Protein AF-A0A2L2NK34-F1 (afdb_monomer_lite)

Sequence (251 aa):
MKKLSRILIVILSFLLWLGGLSPALADNKTVLGITTLYSTPSEQGQGVTVYKDILQYAIATPFAPDSPIPATKEEFDKTLVPQLVKALGDGSITKAWFDFQAAKAESTGNKLFSVDAPSGEKLYSVVAGKPLQQCPLKIQDTQIDLFLDSDNAAKRAKELDAQGYFIYVSPVEELRKKVLDALYDQYSSGSNNPSCFLVNGTTKKITVDFQNIYTLLPSQLQQPAREKPLVFLPKNENEFLYVVNARESVS

pLDDT: mean 85.27, std 17.87, range [32.0, 98.56]

Secondary structure (DSSP, 8-state):
--SHHHHHHHHHHHHTTS----S---S----EEEEEEESSHHHHHHHHIIIIIIT--EEEESB--SSPPPSSHHHHHHHTHHHHHHHH---EESEEEEE-TTSEESSS--SEEEEEPPTT--EEEEEEEEEESSSS-EEEEEEEEEES-HHHHHHHHHHHHHTT-EEEE-S-HHHHHHHHHHHHHHHHHTTT-GGGT-B--EES-EEEE-TTTGGGS-HHHHHHHHHS-EEEE-SSTT--EEEEEEE----

Structure (mmCIF, N/CA/C/O backbone):
data_AF-A0A2L2NK34-F1
#
_entry.id   AF-A0A2L2NK34-F1
#
loop_
_atom_site.group_PDB
_atom_site.id
_atom_site.type_symbol
_atom_site.label_atom_id
_atom_site.label_alt_id
_atom_site.label_comp_id
_atom_site.label_asym_id
_atom_site.label_entity_id
_atom_site.label_seq_id
_atom_site.pdbx_PDB_ins_code
_atom_site.Cartn_x
_atom_site.Cartn_y
_atom_site.Cartn_z
_atom_site.occupancy
_atom_site.B_iso_or_equiv
_atom_site.auth_seq_id
_atom_site.auth_comp_id
_atom_site.auth_asym_id
_atom_site.auth_atom_id
_atom_site.pdbx_PDB_model_num
ATOM 1 N N . MET A 1 1 ? 17.095 32.524 2.049 1.00 41.59 1 MET A N 1
ATOM 2 C CA . MET A 1 1 ? 17.083 31.989 3.433 1.00 41.59 1 MET A CA 1
ATOM 3 C C . MET A 1 1 ? 15.710 31.989 4.139 1.00 41.59 1 MET A C 1
ATOM 5 O O . MET A 1 1 ? 15.667 31.671 5.313 1.00 41.59 1 MET A O 1
ATOM 9 N N . LYS A 1 2 ? 14.568 32.239 3.466 1.00 33.88 2 LYS A N 1
ATOM 10 C CA . LYS A 1 2 ? 13.219 32.170 4.091 1.00 33.88 2 LYS A CA 1
ATOM 11 C C . LYS A 1 2 ? 12.414 30.886 3.786 1.00 33.88 2 LYS A C 1
ATOM 13 O O . LYS A 1 2 ? 11.328 30.715 4.326 1.00 33.88 2 LYS A O 1
ATOM 18 N N . LYS A 1 3 ? 12.928 29.981 2.937 1.00 37.84 3 LYS A N 1
ATOM 19 C CA . LYS A 1 3 ? 12.247 28.722 2.555 1.00 37.84 3 LYS A CA 1
ATOM 20 C C . LYS A 1 3 ? 12.633 27.509 3.422 1.00 37.84 3 LYS A C 1
ATOM 22 O O . LYS A 1 3 ? 11.815 26.616 3.575 1.00 37.84 3 LYS A O 1
ATOM 27 N N . LEU A 1 4 ? 13.810 27.519 4.059 1.00 33.84 4 LEU A N 1
ATOM 28 C CA . LEU A 1 4 ? 14.242 26.455 4.983 1.00 33.84 4 LEU A CA 1
ATOM 29 C C . LEU A 1 4 ? 13.530 26.509 6.346 1.00 33.84 4 LEU A C 1
ATOM 31 O O . LEU A 1 4 ? 13.248 25.470 6.931 1.00 33.84 4 LEU A O 1
ATOM 35 N N . SER A 1 5 ? 13.149 27.698 6.826 1.00 32.25 5 SER A N 1
ATOM 36 C CA . SER A 1 5 ? 12.497 27.838 8.137 1.00 32.25 5 SER A CA 1
ATOM 37 C C . SER A 1 5 ? 11.073 27.275 8.192 1.00 32.25 5 SER A C 1
ATOM 39 O O . SER A 1 5 ? 10.617 26.918 9.268 1.00 32.25 5 SER A O 1
ATOM 41 N N . ARG A 1 6 ? 10.363 27.153 7.058 1.00 37.47 6 ARG A N 1
ATOM 42 C CA . ARG A 1 6 ? 9.028 26.520 7.033 1.00 37.47 6 ARG A CA 1
ATOM 43 C C . ARG A 1 6 ? 9.101 24.991 7.053 1.00 37.47 6 ARG A C 1
ATOM 45 O O . ARG A 1 6 ? 8.233 24.364 7.642 1.00 37.47 6 ARG A O 1
ATOM 52 N N . ILE A 1 7 ? 10.156 24.416 6.472 1.00 46.41 7 ILE A N 1
ATOM 53 C CA . ILE A 1 7 ? 10.398 22.965 6.436 1.00 46.41 7 ILE A CA 1
ATOM 54 C C . ILE A 1 7 ? 10.722 22.453 7.845 1.00 46.41 7 ILE A C 1
ATOM 56 O O . ILE A 1 7 ? 10.182 21.437 8.270 1.00 46.41 7 ILE A O 1
ATOM 60 N N . LEU A 1 8 ? 11.508 23.212 8.617 1.00 35.19 8 LEU A N 1
ATOM 61 C CA . LEU A 1 8 ? 11.828 22.840 9.996 1.00 35.19 8 LEU A CA 1
ATOM 62 C C . LEU A 1 8 ? 10.596 22.881 10.916 1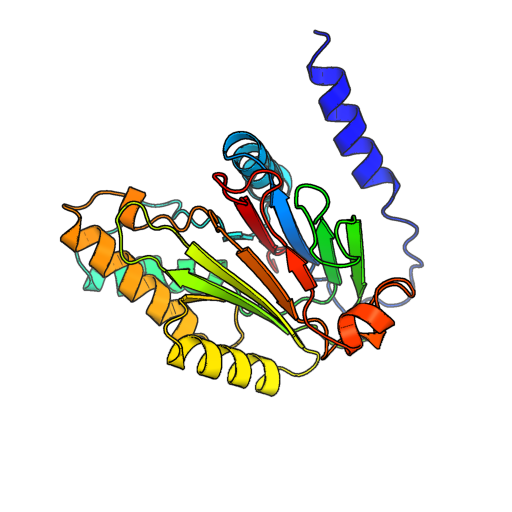.00 35.19 8 LEU A C 1
ATOM 64 O O . LEU A 1 8 ? 10.465 22.028 11.779 1.00 35.19 8 LEU A O 1
ATOM 68 N N . ILE A 1 9 ? 9.668 23.825 10.721 1.00 36.81 9 ILE A N 1
ATOM 69 C CA . ILE A 1 9 ? 8.489 23.979 11.593 1.00 36.81 9 ILE A CA 1
ATOM 70 C C . ILE A 1 9 ? 7.476 22.841 11.396 1.00 36.81 9 ILE A C 1
ATOM 72 O O . ILE A 1 9 ? 6.882 22.402 12.378 1.00 36.81 9 ILE A O 1
ATOM 76 N N . VAL A 1 10 ? 7.315 22.310 10.177 1.00 42.78 10 VAL A N 1
ATOM 77 C CA . VAL A 1 10 ? 6.448 21.140 9.919 1.00 42.78 10 VAL A CA 1
ATOM 78 C C . VAL A 1 10 ? 7.075 19.853 10.473 1.00 42.78 10 VAL A C 1
ATOM 80 O O . VAL A 1 10 ? 6.380 19.047 11.08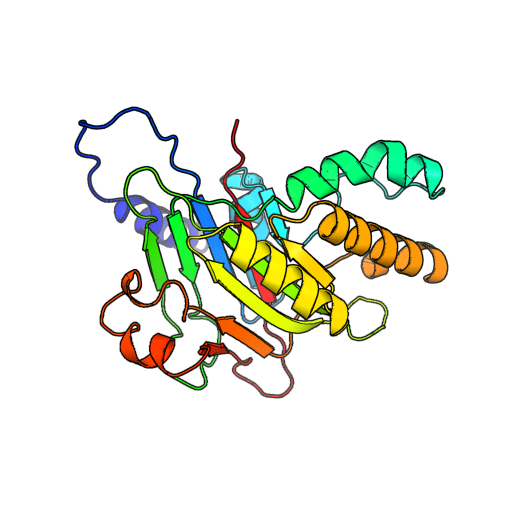0 1.00 42.78 10 VAL A O 1
ATOM 83 N N . ILE A 1 11 ? 8.400 19.698 10.362 1.00 45.50 11 ILE A N 1
ATOM 84 C CA . ILE A 1 11 ? 9.133 18.549 10.922 1.00 45.50 11 ILE A CA 1
ATOM 85 C C . ILE A 1 11 ? 9.119 18.576 12.463 1.00 45.50 11 ILE A C 1
ATOM 87 O O . ILE A 1 11 ? 8.896 17.550 13.101 1.00 45.50 11 ILE A O 1
ATOM 91 N N . LEU A 1 12 ? 9.294 19.752 13.079 1.00 33.19 12 LEU A N 1
ATOM 92 C CA . LEU A 1 12 ? 9.326 19.888 14.540 1.00 33.19 12 LEU A CA 1
ATOM 93 C C . LEU A 1 12 ? 7.936 19.742 15.182 1.00 33.19 12 LEU A C 1
ATOM 95 O O . LEU A 1 12 ? 7.831 19.215 16.285 1.00 33.19 12 LEU A O 1
ATOM 99 N N . SER A 1 13 ? 6.866 20.163 14.498 1.00 37.50 13 SER A N 1
ATOM 100 C CA . SER A 1 13 ? 5.490 19.977 14.989 1.00 37.50 13 SER A CA 1
ATOM 101 C C . SER A 1 13 ? 5.002 18.527 14.874 1.00 37.50 13 SER A C 1
ATOM 103 O O . SER A 1 13 ? 4.212 18.103 15.712 1.00 37.50 13 SER A O 1
ATOM 105 N N . PHE A 1 14 ? 5.535 17.740 13.930 1.00 43.41 14 PHE A N 1
ATOM 106 C CA . PHE A 1 14 ? 5.304 16.289 13.861 1.00 43.41 14 PHE A CA 1
ATOM 107 C C . PHE A 1 14 ? 6.020 15.529 14.994 1.00 43.41 14 PHE A C 1
ATOM 109 O O . PHE A 1 14 ? 5.461 14.596 15.563 1.00 43.41 14 PHE A O 1
ATOM 116 N N . LEU A 1 15 ? 7.234 15.955 15.367 1.00 41.81 15 LEU A N 1
ATOM 117 C CA . LEU A 1 15 ? 8.032 15.321 16.429 1.00 41.81 15 LEU A CA 1
ATOM 118 C C . LEU A 1 15 ? 7.549 15.664 17.851 1.00 41.81 15 LEU A C 1
ATOM 120 O O . LEU A 1 15 ? 7.658 14.835 18.749 1.00 41.81 15 LEU A O 1
ATOM 124 N N . LEU A 1 16 ? 6.981 16.855 18.070 1.00 39.78 16 LEU A N 1
ATOM 125 C CA . LEU A 1 16 ? 6.494 17.297 19.389 1.00 39.78 16 LEU A CA 1
ATOM 126 C C . LEU A 1 16 ? 5.115 16.723 19.780 1.00 39.78 16 LEU A C 1
ATOM 128 O O . LEU A 1 16 ? 4.704 16.868 20.929 1.00 39.78 16 LEU A O 1
ATOM 132 N N . TRP A 1 17 ? 4.413 16.051 18.862 1.00 41.12 17 TRP A N 1
ATOM 133 C CA . TRP A 1 17 ? 3.130 15.373 19.118 1.00 41.12 17 TRP A CA 1
ATOM 134 C C . TRP A 1 17 ? 3.269 13.876 19.462 1.00 41.12 17 TRP A C 1
ATOM 136 O O . TRP A 1 17 ? 2.269 13.214 19.737 1.00 41.12 17 TRP A O 1
ATOM 146 N N . LEU A 1 18 ? 4.497 13.341 19.505 1.00 43.34 18 LEU A N 1
ATOM 147 C CA . LEU A 1 18 ? 4.825 11.961 19.907 1.00 43.34 18 LEU A CA 1
ATOM 148 C C . LEU A 1 18 ? 4.741 11.769 21.434 1.00 43.34 18 LEU A C 1
ATOM 150 O O . LEU A 1 18 ? 5.693 11.334 22.079 1.00 43.34 18 LEU A O 1
ATOM 154 N N . GLY A 1 19 ? 3.607 12.157 22.018 1.00 35.38 19 GLY A N 1
ATOM 155 C CA . GLY A 1 19 ? 3.376 12.218 23.456 1.00 35.38 19 GLY A CA 1
ATOM 156 C C . GLY A 1 19 ? 3.857 10.987 24.232 1.00 35.38 19 GLY A C 1
ATOM 157 O O . GLY A 1 19 ? 3.480 9.860 23.933 1.00 35.38 19 GLY A O 1
ATOM 158 N N . GLY A 1 20 ? 4.660 11.270 25.262 1.00 35.38 20 GLY A N 1
ATOM 159 C CA . GLY A 1 20 ? 4.680 10.595 26.561 1.00 35.38 20 GLY A CA 1
ATOM 160 C C . GLY A 1 20 ? 4.728 9.070 26.559 1.00 35.38 20 GLY A C 1
ATOM 161 O O . GLY A 1 20 ? 3.714 8.419 26.784 1.00 35.38 20 GLY A O 1
ATOM 162 N N . LEU A 1 21 ? 5.928 8.504 26.437 1.00 33.59 21 LEU A N 1
ATOM 163 C CA . LEU A 1 21 ? 6.180 7.115 26.815 1.00 33.59 21 LEU A CA 1
ATOM 164 C C . LEU A 1 21 ? 6.193 6.997 28.348 1.00 33.59 21 LEU A C 1
ATOM 166 O O . LEU A 1 21 ? 7.131 7.448 29.006 1.00 33.59 21 LEU A O 1
ATOM 170 N N . SER A 1 22 ? 5.163 6.374 28.924 1.00 32.00 22 SER A N 1
ATOM 171 C CA . SER A 1 22 ? 5.266 5.772 30.256 1.00 32.00 22 SER A CA 1
ATOM 172 C C . SER A 1 22 ? 6.172 4.534 30.169 1.00 32.00 22 SER A C 1
ATOM 174 O O . SER A 1 22 ? 5.903 3.649 29.355 1.00 32.00 22 SER A O 1
ATOM 176 N N . PRO A 1 23 ? 7.237 4.430 30.983 1.00 35.62 23 PRO A N 1
ATOM 177 C CA . PRO A 1 23 ? 8.167 3.311 30.931 1.00 35.62 23 PRO A CA 1
ATOM 178 C C . PRO A 1 23 ? 7.638 2.163 31.795 1.00 35.62 23 PRO A C 1
ATOM 180 O O . PRO A 1 23 ? 8.059 1.980 32.932 1.00 35.62 23 PRO A O 1
ATOM 183 N N . ALA A 1 24 ? 6.679 1.406 31.273 1.00 35.41 24 ALA A N 1
ATOM 184 C CA . ALA A 1 24 ? 6.284 0.120 31.843 1.00 35.41 24 ALA A CA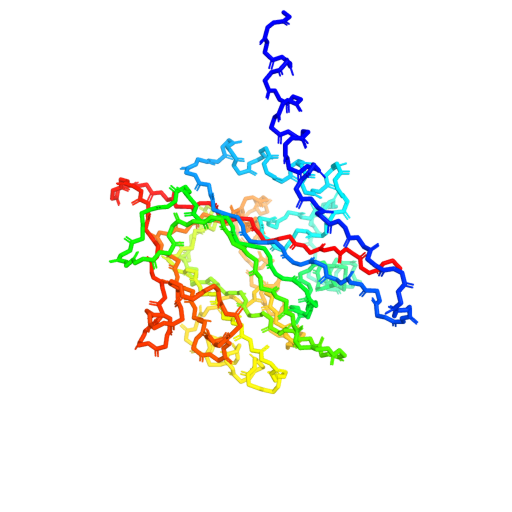 1
ATOM 185 C C . ALA A 1 24 ? 5.570 -0.711 30.772 1.00 35.41 24 ALA A C 1
ATOM 187 O O . ALA A 1 24 ? 4.347 -0.707 30.727 1.00 35.41 24 ALA A O 1
ATOM 188 N N . LEU A 1 25 ? 6.354 -1.334 29.882 1.00 35.28 25 LEU A N 1
ATOM 189 C CA . LEU A 1 25 ? 6.078 -2.554 29.097 1.00 35.28 25 LEU A CA 1
ATOM 190 C C . LEU A 1 25 ? 7.137 -2.641 27.984 1.00 35.28 25 LEU A C 1
ATOM 192 O O . LEU A 1 25 ? 6.920 -2.238 26.845 1.00 35.28 25 LEU A O 1
ATOM 196 N N . ALA A 1 26 ? 8.327 -3.117 28.338 1.00 42.44 26 ALA A N 1
ATOM 197 C CA . ALA A 1 26 ? 9.337 -3.510 27.366 1.00 42.44 26 ALA A CA 1
ATOM 198 C C . ALA A 1 26 ? 9.094 -4.982 27.003 1.00 42.44 26 ALA A C 1
ATOM 200 O O . ALA A 1 26 ? 9.387 -5.827 27.840 1.00 42.44 26 ALA A O 1
ATOM 201 N N . ASP A 1 27 ? 8.502 -5.250 25.827 1.00 41.97 27 ASP A N 1
ATOM 202 C CA . ASP A 1 27 ? 8.969 -6.323 24.912 1.00 41.97 27 ASP A CA 1
ATOM 203 C C . ASP A 1 27 ? 8.277 -6.405 23.529 1.00 41.97 27 ASP A C 1
ATOM 205 O O . ASP A 1 27 ? 8.474 -7.370 22.798 1.00 41.97 27 ASP A O 1
ATOM 209 N N . ASN A 1 28 ? 7.500 -5.407 23.092 1.00 48.88 28 ASN A N 1
ATOM 210 C CA . ASN A 1 28 ? 7.068 -5.341 21.689 1.00 48.88 28 ASN A CA 1
ATOM 211 C C . ASN A 1 28 ? 7.728 -4.125 21.041 1.00 48.88 28 ASN A C 1
ATOM 213 O O . ASN A 1 28 ? 7.330 -2.992 21.311 1.00 48.88 28 ASN A O 1
ATOM 217 N N . LYS A 1 29 ? 8.762 -4.338 20.210 1.00 65.69 29 LYS A N 1
ATOM 218 C CA . LYS A 1 29 ? 9.254 -3.285 19.307 1.00 65.69 29 LYS A CA 1
ATOM 219 C C . LYS A 1 29 ? 8.040 -2.802 18.507 1.00 65.69 29 LYS A C 1
ATOM 221 O O . LYS A 1 29 ? 7.477 -3.572 17.731 1.00 65.69 29 LYS A O 1
ATOM 226 N N . THR A 1 30 ? 7.608 -1.565 18.733 1.00 74.56 30 THR A N 1
ATOM 227 C CA . THR A 1 30 ? 6.557 -0.947 17.925 1.00 74.56 30 THR A CA 1
ATOM 228 C C . THR A 1 30 ? 7.008 -0.974 16.469 1.00 74.56 30 THR A C 1
ATOM 230 O O . THR A 1 30 ? 8.112 -0.534 16.176 1.00 74.56 30 THR A O 1
ATOM 233 N N . VAL A 1 31 ? 6.173 -1.501 15.576 1.00 88.12 31 VAL A N 1
ATOM 234 C CA . VAL A 1 31 ? 6.393 -1.449 14.128 1.00 88.12 31 VAL A CA 1
ATOM 235 C C . VAL A 1 31 ? 5.361 -0.494 13.551 1.00 88.12 31 VAL A C 1
ATOM 237 O O . VAL A 1 31 ? 4.166 -0.814 13.511 1.00 88.12 31 VAL A O 1
ATOM 240 N N . LEU A 1 32 ? 5.807 0.696 13.142 1.00 91.19 32 LEU A N 1
ATOM 241 C CA . LEU A 1 32 ? 4.934 1.717 12.570 1.00 91.19 32 LEU A CA 1
ATOM 242 C C . LEU A 1 32 ? 4.718 1.505 11.066 1.00 91.19 32 LEU A C 1
ATOM 244 O O . LEU A 1 32 ? 5.659 1.382 10.283 1.00 91.19 32 LEU A O 1
ATOM 248 N N . GLY A 1 33 ? 3.458 1.553 10.640 1.00 92.88 33 GLY A N 1
ATOM 249 C CA . GLY A 1 33 ? 3.084 1.731 9.245 1.00 92.88 33 GLY A CA 1
ATOM 250 C C . GLY A 1 33 ? 2.468 3.089 8.975 1.00 92.88 33 GLY A C 1
ATOM 251 O O . GLY A 1 33 ? 1.627 3.555 9.731 1.00 92.88 33 GLY A O 1
ATOM 252 N N . ILE A 1 34 ? 2.850 3.714 7.866 1.00 94.62 34 ILE A N 1
ATOM 253 C CA . ILE A 1 34 ? 2.330 5.007 7.427 1.00 94.62 34 ILE A CA 1
ATOM 254 C C . ILE A 1 34 ? 1.692 4.851 6.047 1.00 94.62 34 ILE A C 1
ATOM 256 O O . ILE A 1 34 ? 2.256 4.204 5.164 1.00 94.62 34 ILE A O 1
ATOM 260 N N . THR A 1 35 ? 0.510 5.432 5.863 1.00 95.62 35 THR A N 1
ATOM 261 C CA . THR A 1 35 ? -0.124 5.612 4.554 1.00 95.62 35 THR A CA 1
ATOM 262 C C . THR A 1 35 ? -0.494 7.076 4.377 1.00 95.62 35 THR A C 1
ATOM 264 O O . THR A 1 35 ? -1.329 7.599 5.114 1.00 95.62 35 THR A O 1
ATOM 267 N N . THR A 1 36 ? 0.089 7.721 3.375 1.00 96.62 36 THR A N 1
ATOM 268 C CA . THR A 1 36 ? -0.114 9.147 3.102 1.00 96.62 36 THR A CA 1
ATOM 269 C C . THR A 1 36 ? -0.591 9.344 1.676 1.00 96.62 36 THR A C 1
ATOM 271 O O . THR A 1 36 ? -0.095 8.699 0.750 1.00 96.62 36 THR A O 1
ATOM 274 N N . LEU A 1 37 ? -1.560 10.240 1.495 1.00 95.81 37 LEU A N 1
ATOM 275 C CA . LEU A 1 37 ? -2.046 10.657 0.185 1.00 95.81 37 LEU A CA 1
ATOM 276 C C . LEU A 1 37 ? -1.490 12.034 -0.160 1.00 95.81 37 LEU A C 1
ATOM 278 O O . LEU A 1 37 ? -1.466 12.929 0.680 1.00 95.81 37 LEU A O 1
ATOM 282 N N . TYR A 1 38 ? -1.121 12.215 -1.421 1.00 95.50 38 TYR A N 1
ATOM 283 C CA . TYR A 1 38 ? -0.651 13.478 -1.977 1.00 95.50 38 TYR A CA 1
ATOM 284 C C . TYR A 1 38 ? -1.475 13.870 -3.202 1.00 95.50 38 TYR A C 1
ATOM 286 O O . TYR A 1 38 ? -2.049 13.012 -3.880 1.00 95.50 38 TYR A O 1
ATOM 294 N N . SER A 1 39 ? -1.530 15.176 -3.486 1.00 92.88 39 SER A N 1
ATOM 295 C CA . SER A 1 39 ? -2.283 15.708 -4.632 1.00 92.88 39 SER A CA 1
ATOM 296 C C . SER A 1 39 ? -1.427 15.763 -5.895 1.00 92.88 39 SER A C 1
ATOM 298 O O . SER A 1 39 ? -1.956 15.805 -7.001 1.00 92.88 39 SER A O 1
ATOM 300 N N . THR A 1 40 ? -0.098 15.775 -5.748 1.00 92.06 40 THR A N 1
ATOM 301 C CA . THR A 1 40 ? 0.831 15.919 -6.874 1.00 92.06 40 THR A CA 1
ATOM 302 C C . THR A 1 40 ? 2.013 14.944 -6.795 1.00 92.06 40 THR A C 1
ATOM 304 O O . THR A 1 40 ? 2.408 14.544 -5.694 1.00 92.06 40 THR A O 1
ATOM 307 N N . PRO A 1 41 ? 2.664 14.627 -7.935 1.00 91.62 41 PRO A N 1
ATOM 308 C CA . PRO A 1 41 ? 3.882 13.815 -7.938 1.00 91.62 41 PRO A CA 1
ATOM 309 C C . PRO A 1 41 ? 5.029 14.462 -7.152 1.00 91.62 41 PRO A C 1
ATOM 311 O O . PRO A 1 41 ? 5.827 13.771 -6.528 1.00 91.62 41 PRO A O 1
ATOM 314 N N . SER A 1 42 ? 5.127 15.799 -7.170 1.00 93.06 42 SER A N 1
ATOM 315 C CA . SER A 1 42 ? 6.195 16.513 -6.461 1.00 93.06 42 SER A CA 1
ATOM 316 C C . SER A 1 42 ? 6.051 16.397 -4.946 1.00 93.06 42 SER A C 1
ATOM 318 O O . SER A 1 42 ? 7.059 16.271 -4.255 1.00 93.06 42 SER A O 1
ATOM 320 N N . GLU A 1 43 ? 4.826 16.466 -4.426 1.00 94.50 43 GLU A N 1
ATOM 321 C CA . GLU A 1 43 ? 4.555 16.262 -3.000 1.00 94.50 43 GLU A CA 1
ATOM 322 C C . GLU A 1 43 ? 4.818 14.808 -2.599 1.00 94.50 43 GLU A C 1
ATOM 324 O O . GLU A 1 43 ? 5.459 14.561 -1.580 1.00 94.50 43 GLU A O 1
ATOM 329 N N . GLN A 1 44 ? 4.409 13.850 -3.438 1.00 94.69 44 GLN A N 1
ATOM 330 C CA . GLN A 1 44 ? 4.715 12.438 -3.221 1.00 94.69 44 GLN A CA 1
ATOM 331 C C . GLN A 1 44 ? 6.225 12.192 -3.161 1.00 94.69 44 GLN A C 1
ATOM 333 O O . GLN A 1 44 ? 6.691 11.527 -2.242 1.00 94.69 44 GLN A O 1
ATOM 338 N N . GLY A 1 45 ? 6.997 12.759 -4.094 1.00 93.06 45 GLY A N 1
ATOM 339 C CA . GLY A 1 45 ? 8.456 12.648 -4.104 1.00 93.06 45 GLY A CA 1
ATOM 340 C C . GLY A 1 45 ? 9.099 13.193 -2.826 1.00 93.06 45 GLY A C 1
ATOM 341 O O . GLY A 1 45 ? 9.991 12.558 -2.272 1.00 93.06 45 GLY A O 1
ATOM 342 N N . GLN A 1 46 ? 8.598 14.315 -2.296 1.00 93.50 46 GLN A N 1
ATOM 343 C CA . GLN A 1 46 ? 9.037 14.832 -0.993 1.00 93.50 46 GLN A CA 1
ATOM 344 C C . GLN A 1 46 ? 8.691 13.867 0.146 1.00 93.50 46 GLN A C 1
ATOM 346 O O . GLN A 1 46 ? 9.527 13.630 1.016 1.00 93.50 46 GLN A O 1
ATOM 351 N N . GLY A 1 47 ? 7.489 13.285 0.124 1.00 93.19 47 GLY A N 1
ATOM 352 C CA . GLY A 1 47 ? 7.081 12.242 1.061 1.00 93.19 47 GLY A CA 1
ATOM 353 C C . GLY A 1 47 ? 8.020 11.039 1.041 1.00 93.19 47 GLY A C 1
ATOM 354 O O . GLY A 1 47 ? 8.500 10.618 2.089 1.00 93.19 47 GLY A O 1
ATOM 355 N N . VAL A 1 48 ? 8.346 10.532 -0.150 1.00 92.31 48 VAL A N 1
ATOM 356 C CA . VAL A 1 48 ? 9.300 9.428 -0.331 1.00 92.31 48 VAL A CA 1
ATOM 357 C C . VAL A 1 48 ? 10.659 9.777 0.261 1.00 92.31 48 VAL A C 1
ATOM 359 O O . VAL A 1 48 ? 11.175 8.984 1.037 1.00 92.31 48 VAL A O 1
ATOM 362 N N . THR A 1 49 ? 11.209 10.961 -0.025 1.00 92.25 49 THR A N 1
ATOM 363 C CA . THR A 1 49 ? 12.485 11.398 0.564 1.00 92.25 49 THR A CA 1
ATOM 364 C C . THR A 1 49 ? 12.426 11.446 2.090 1.00 92.25 49 THR A C 1
ATOM 366 O O . THR A 1 49 ? 13.357 11.005 2.758 1.00 92.25 49 THR A O 1
ATOM 369 N N . VAL A 1 50 ? 11.328 11.936 2.673 1.00 92.00 50 VAL A N 1
ATOM 370 C CA . VAL A 1 50 ? 11.171 11.949 4.135 1.00 92.00 50 VAL A CA 1
ATOM 371 C C . VAL A 1 50 ? 11.153 10.528 4.695 1.00 92.00 50 VAL A C 1
ATOM 373 O O . VAL A 1 50 ? 11.927 10.219 5.598 1.00 92.00 50 VAL A O 1
ATOM 376 N N . TYR A 1 51 ? 10.298 9.650 4.175 1.00 91.94 51 TYR A N 1
ATOM 377 C CA . TYR A 1 51 ? 10.150 8.312 4.743 1.00 91.94 51 TYR A CA 1
ATOM 378 C C . TYR A 1 51 ? 11.369 7.426 4.470 1.00 91.94 51 TYR A C 1
ATOM 380 O O . TYR A 1 51 ? 11.850 6.762 5.382 1.00 91.94 51 TYR A O 1
ATOM 388 N N . LYS A 1 52 ? 11.904 7.440 3.249 1.00 89.44 52 LYS A N 1
ATOM 389 C CA . LYS A 1 52 ? 13.032 6.597 2.846 1.00 89.44 52 LYS A CA 1
ATOM 390 C C . LYS A 1 52 ? 14.372 7.158 3.311 1.00 89.44 52 LYS A C 1
ATOM 392 O O . LYS A 1 52 ? 15.104 6.475 4.013 1.00 89.44 52 LYS A O 1
ATOM 397 N N . ASP A 1 53 ? 14.693 8.397 2.953 1.00 88.44 53 ASP A N 1
ATOM 398 C CA . ASP A 1 53 ? 16.062 8.910 3.090 1.00 88.44 53 ASP A CA 1
ATOM 399 C C . ASP A 1 53 ? 16.321 9.512 4.479 1.00 88.44 53 ASP A C 1
ATOM 401 O O . ASP A 1 53 ? 17.443 9.460 4.984 1.00 88.44 53 ASP A O 1
ATOM 405 N N . ILE A 1 54 ? 15.291 10.075 5.123 1.00 89.25 54 ILE A N 1
ATOM 406 C CA . ILE A 1 54 ? 15.418 10.676 6.461 1.00 89.25 54 ILE A CA 1
ATOM 407 C C . ILE A 1 54 ? 15.053 9.664 7.548 1.00 89.25 54 ILE A C 1
ATOM 409 O O . ILE A 1 54 ? 15.825 9.471 8.483 1.00 89.25 54 ILE A O 1
ATOM 413 N N . LEU A 1 55 ? 13.886 9.023 7.434 1.00 88.94 55 LEU A N 1
ATOM 414 C CA . LEU A 1 55 ? 13.374 8.100 8.453 1.00 88.94 55 LEU A CA 1
ATOM 415 C C . LEU A 1 55 ? 13.822 6.647 8.254 1.00 88.94 55 LEU A C 1
ATOM 417 O O . LEU A 1 55 ? 13.660 5.851 9.174 1.00 88.94 55 LEU A O 1
ATOM 421 N N . GLN A 1 56 ? 14.413 6.303 7.103 1.00 89.50 56 GLN A N 1
ATOM 422 C CA . GLN A 1 56 ? 14.931 4.957 6.810 1.00 89.50 56 GLN A CA 1
ATOM 423 C C . GLN A 1 56 ? 13.844 3.864 6.828 1.00 89.50 56 GLN A C 1
ATOM 425 O O . GLN A 1 56 ? 14.077 2.712 7.203 1.00 89.50 56 GLN A O 1
ATOM 430 N N . TYR A 1 57 ? 12.627 4.227 6.416 1.00 89.38 57 TYR A N 1
ATOM 431 C CA . TYR A 1 57 ? 11.499 3.307 6.285 1.00 89.38 57 TYR A CA 1
ATOM 432 C C . TYR A 1 57 ? 11.530 2.610 4.925 1.00 89.38 57 TYR A C 1
ATOM 434 O O . TYR A 1 57 ? 11.884 3.204 3.903 1.00 89.38 57 TYR A O 1
ATOM 442 N N . ALA A 1 58 ? 11.094 1.352 4.902 1.00 88.38 58 ALA A N 1
ATOM 443 C CA . ALA A 1 58 ? 10.820 0.642 3.665 1.00 88.38 58 ALA A CA 1
ATOM 444 C C . ALA A 1 58 ? 9.585 1.251 2.987 1.00 88.38 58 ALA A C 1
ATOM 446 O O . ALA A 1 58 ? 8.569 1.503 3.639 1.00 88.38 58 ALA A O 1
ATOM 447 N N . ILE A 1 59 ? 9.663 1.484 1.676 1.00 89.31 59 ILE A N 1
ATOM 448 C CA . ILE A 1 59 ? 8.565 2.047 0.886 1.00 89.31 59 ILE A CA 1
ATOM 449 C C . ILE A 1 59 ? 7.992 0.954 -0.012 1.00 89.31 59 ILE A C 1
ATOM 451 O O . ILE A 1 59 ? 8.632 0.528 -0.971 1.00 89.31 59 ILE A O 1
ATOM 455 N N . ALA A 1 60 ? 6.766 0.526 0.282 1.00 88.25 60 ALA A N 1
ATOM 456 C CA . ALA A 1 60 ? 6.046 -0.437 -0.546 1.00 88.25 60 ALA A CA 1
ATOM 457 C C . ALA A 1 60 ? 5.361 0.238 -1.744 1.00 88.25 60 ALA A C 1
ATOM 459 O O . ALA A 1 60 ? 5.113 -0.377 -2.778 1.00 88.25 60 ALA A O 1
ATOM 460 N N . THR A 1 61 ? 5.023 1.521 -1.624 1.00 87.75 61 THR A N 1
ATOM 461 C CA . THR A 1 61 ? 4.498 2.342 -2.721 1.00 87.75 61 THR A CA 1
ATOM 462 C C . THR A 1 61 ? 4.848 3.805 -2.435 1.00 87.75 61 THR A C 1
ATOM 464 O O . THR A 1 61 ? 4.677 4.207 -1.293 1.00 87.75 61 THR A O 1
ATOM 467 N N . PRO A 1 62 ? 5.321 4.617 -3.394 1.00 84.81 62 PRO A N 1
ATOM 468 C CA . PRO A 1 62 ? 5.781 4.208 -4.707 1.00 84.81 62 PRO A CA 1
ATOM 469 C C . PRO A 1 62 ? 6.998 3.289 -4.596 1.00 84.81 62 PRO A C 1
ATOM 471 O O . PRO A 1 62 ? 7.851 3.457 -3.732 1.00 84.81 62 PRO A O 1
ATOM 474 N N . PHE A 1 63 ? 7.059 2.303 -5.472 1.00 80.56 63 PHE A N 1
ATOM 475 C CA . PHE A 1 63 ? 8.083 1.274 -5.461 1.00 80.56 63 PHE A CA 1
ATOM 476 C C . PHE A 1 63 ? 9.051 1.500 -6.616 1.00 80.56 63 PHE A C 1
ATOM 478 O O . PHE A 1 63 ? 8.627 1.514 -7.773 1.00 80.56 63 PHE A O 1
ATOM 485 N N . ALA A 1 64 ? 10.334 1.656 -6.293 1.00 79.12 64 ALA A N 1
ATOM 486 C CA . ALA A 1 64 ? 11.434 1.753 -7.244 1.00 79.12 64 ALA A CA 1
ATOM 487 C C . ALA A 1 64 ? 12.625 0.941 -6.708 1.00 79.12 64 ALA A C 1
ATOM 489 O O . ALA A 1 64 ? 13.039 1.188 -5.571 1.00 79.12 64 ALA A O 1
ATOM 490 N N . PRO A 1 65 ? 13.172 -0.018 -7.477 1.00 78.94 65 PRO A N 1
ATOM 491 C CA . PRO A 1 65 ? 14.343 -0.764 -7.042 1.00 78.94 65 PRO A CA 1
ATOM 492 C C . PRO A 1 65 ? 15.567 0.160 -6.964 1.00 78.94 65 PRO A C 1
ATOM 494 O O . PRO A 1 65 ? 15.785 0.992 -7.843 1.00 78.94 65 PRO A O 1
ATOM 497 N N . ASP A 1 66 ? 16.385 -0.018 -5.925 1.00 77.50 66 ASP A N 1
ATOM 498 C CA . ASP A 1 66 ? 17.644 0.725 -5.741 1.00 77.50 66 ASP A CA 1
ATOM 499 C C . ASP A 1 66 ? 18.771 0.241 -6.662 1.00 77.50 66 ASP A C 1
ATOM 501 O O . ASP A 1 66 ? 19.788 0.911 -6.829 1.00 77.50 66 ASP A O 1
ATOM 505 N N . SER A 1 67 ? 18.592 -0.937 -7.260 1.00 82.88 67 SER A N 1
ATOM 506 C CA . SER A 1 67 ? 19.521 -1.543 -8.211 1.00 82.88 67 SER A CA 1
ATOM 507 C C . SER A 1 67 ? 18.891 -1.643 -9.604 1.00 82.88 67 SER A C 1
ATOM 509 O O . SER A 1 67 ? 17.664 -1.739 -9.711 1.00 82.88 67 SER A O 1
ATOM 511 N N . PRO A 1 68 ? 19.703 -1.653 -10.678 1.00 87.94 68 PRO A N 1
ATOM 512 C CA . PRO A 1 68 ? 19.212 -1.880 -12.033 1.00 87.94 68 PRO A CA 1
ATOM 513 C C . PRO A 1 68 ? 18.423 -3.187 -12.148 1.00 87.94 68 PRO A C 1
ATOM 515 O O . PRO A 1 68 ? 18.787 -4.192 -11.540 1.00 87.94 68 PRO A O 1
ATOM 518 N N . ILE A 1 69 ? 17.366 -3.176 -12.961 1.00 91.12 69 ILE A N 1
ATOM 519 C CA . ILE A 1 69 ? 16.574 -4.374 -13.257 1.00 91.12 69 ILE A CA 1
ATOM 520 C C . ILE A 1 69 ? 17.407 -5.293 -14.177 1.00 91.12 69 ILE A C 1
ATOM 522 O O . ILE A 1 69 ? 17.875 -4.823 -15.216 1.00 91.12 69 ILE A O 1
ATOM 526 N N . PRO A 1 70 ? 17.614 -6.576 -13.828 1.00 92.12 70 PRO A N 1
ATOM 527 C CA . PRO A 1 70 ? 18.403 -7.513 -14.610 1.00 92.12 70 PRO A CA 1
ATOM 528 C C . PRO A 1 70 ? 17.806 -7.782 -15.984 1.00 92.12 70 PRO A C 1
ATOM 530 O O . PRO A 1 70 ? 16.589 -7.853 -16.157 1.00 92.12 70 PRO A O 1
ATOM 533 N N . ALA A 1 71 ? 18.680 -8.015 -16.961 1.00 90.31 71 ALA A N 1
ATOM 534 C CA . ALA A 1 71 ? 18.276 -8.281 -18.339 1.00 90.31 71 ALA A CA 1
ATOM 535 C C . ALA A 1 71 ? 17.610 -9.655 -18.526 1.00 90.31 71 ALA A C 1
ATOM 537 O O . ALA A 1 71 ? 16.949 -9.873 -19.539 1.00 90.31 71 ALA A O 1
ATOM 538 N N . THR A 1 72 ? 17.793 -10.584 -17.580 1.00 93.25 72 THR A N 1
ATOM 539 C CA . THR A 1 72 ? 17.195 -11.924 -17.637 1.00 93.25 72 THR A CA 1
ATOM 540 C C . THR A 1 72 ? 16.287 -12.192 -16.443 1.00 93.25 72 THR A C 1
ATOM 542 O O . THR A 1 72 ? 16.563 -11.767 -15.317 1.00 93.25 72 THR A O 1
ATOM 545 N N . LYS A 1 73 ? 15.210 -12.946 -16.692 1.00 94.00 73 LYS A N 1
ATOM 546 C CA . LYS A 1 73 ? 14.238 -13.334 -15.665 1.00 94.00 73 LYS A CA 1
ATOM 547 C C . LYS A 1 73 ? 14.876 -14.176 -14.557 1.00 94.00 73 LYS A C 1
ATOM 549 O O . LYS A 1 73 ? 14.592 -13.957 -13.386 1.00 94.00 73 LYS A O 1
ATOM 554 N N . GLU A 1 74 ? 15.784 -15.080 -14.916 1.00 95.69 74 GLU A N 1
ATOM 555 C CA . GLU A 1 74 ? 16.508 -15.923 -13.957 1.00 95.69 74 GLU A CA 1
ATOM 556 C C . GLU A 1 74 ? 17.341 -15.088 -12.973 1.00 95.69 74 GLU A C 1
ATOM 558 O O . GLU A 1 74 ? 17.293 -15.306 -11.761 1.00 95.69 74 GLU A O 1
ATOM 563 N N . GLU A 1 75 ? 18.076 -14.092 -13.473 1.00 95.06 75 GLU A N 1
ATOM 564 C CA . GLU A 1 75 ? 18.865 -13.204 -12.621 1.00 95.06 75 GLU A CA 1
ATOM 565 C C . GLU A 1 75 ? 17.969 -12.309 -11.761 1.00 95.06 75 GLU A C 1
ATOM 567 O O . GLU A 1 75 ? 18.248 -12.125 -10.575 1.00 95.06 75 GLU A O 1
ATOM 572 N N . PHE A 1 76 ? 16.864 -11.808 -12.316 1.00 93.81 76 PHE A N 1
ATOM 573 C CA . PHE A 1 76 ? 15.863 -11.048 -11.569 1.00 93.81 76 PHE A CA 1
ATOM 574 C C . PHE A 1 76 ? 15.280 -11.850 -10.397 1.00 93.81 76 PHE A C 1
ATOM 576 O O . PHE A 1 76 ? 15.278 -11.365 -9.261 1.00 93.81 76 PHE A O 1
ATOM 583 N N . ASP A 1 77 ? 14.872 -13.093 -10.651 1.00 94.94 77 ASP A N 1
ATOM 584 C CA . ASP A 1 77 ? 14.290 -13.988 -9.648 1.00 94.94 77 ASP A CA 1
ATOM 585 C C . ASP A 1 77 ? 15.286 -14.366 -8.553 1.00 94.94 77 ASP A C 1
ATOM 587 O O . ASP A 1 77 ? 14.915 -14.500 -7.386 1.00 94.94 77 ASP A O 1
ATOM 591 N N . LYS A 1 78 ? 16.562 -14.513 -8.913 1.00 94.25 78 LYS A N 1
ATOM 592 C CA . LYS A 1 78 ? 17.619 -14.887 -7.975 1.00 94.25 78 LYS A CA 1
ATOM 593 C C . LYS A 1 78 ? 18.098 -13.717 -7.116 1.00 94.25 78 LYS A C 1
ATOM 595 O O . LYS A 1 78 ? 18.418 -13.917 -5.946 1.00 94.25 78 LYS A O 1
ATOM 600 N N . THR A 1 79 ? 18.212 -12.520 -7.692 1.00 91.25 79 THR A N 1
ATOM 601 C CA . THR A 1 79 ? 18.937 -11.400 -7.063 1.00 91.25 79 THR A CA 1
ATOM 602 C C . THR A 1 79 ? 18.020 -10.345 -6.460 1.00 91.25 79 THR A C 1
ATOM 604 O O . THR A 1 79 ? 18.272 -9.895 -5.342 1.00 91.25 79 THR A O 1
ATOM 607 N N . LEU A 1 80 ? 16.953 -9.966 -7.166 1.00 90.19 80 LEU A N 1
ATOM 608 C CA . LEU A 1 80 ? 16.118 -8.819 -6.814 1.00 90.19 80 LEU A CA 1
ATOM 609 C C . LEU A 1 80 ? 14.807 -9.231 -6.166 1.00 90.19 80 LEU A C 1
ATOM 611 O O . LEU A 1 80 ? 14.439 -8.637 -5.156 1.00 90.19 80 LEU A O 1
ATOM 615 N N . VAL A 1 81 ? 14.133 -10.267 -6.671 1.00 92.00 81 VAL A N 1
ATOM 616 C CA . VAL A 1 81 ? 12.837 -10.702 -6.122 1.00 92.00 81 VAL A CA 1
ATOM 617 C C . VAL A 1 81 ? 12.871 -10.900 -4.600 1.00 92.00 81 VAL A C 1
ATOM 619 O O . VAL A 1 81 ? 12.028 -10.297 -3.938 1.00 92.00 81 VAL A O 1
ATOM 622 N N . PRO A 1 82 ? 13.836 -11.619 -3.990 1.00 90.44 82 PRO A N 1
ATOM 623 C CA . PRO A 1 82 ? 13.847 -11.807 -2.536 1.00 90.44 82 PRO A CA 1
ATOM 624 C C . PRO A 1 82 ? 13.955 -10.487 -1.757 1.00 90.44 82 PRO A C 1
ATOM 626 O O . PRO A 1 82 ? 13.290 -10.296 -0.738 1.00 90.44 82 PRO A O 1
ATOM 629 N N . GLN A 1 83 ? 14.769 -9.550 -2.255 1.00 88.00 83 GLN A N 1
ATOM 630 C CA . GLN A 1 83 ? 14.971 -8.243 -1.626 1.00 88.00 83 GLN A CA 1
ATOM 631 C C . GLN A 1 83 ? 13.708 -7.384 -1.731 1.00 88.00 83 GLN A C 1
ATOM 633 O O . GLN A 1 83 ? 13.278 -6.774 -0.752 1.00 88.00 83 GLN A O 1
ATOM 638 N N . LEU A 1 84 ? 13.087 -7.371 -2.910 1.00 87.94 84 LEU A N 1
ATOM 639 C CA . LEU A 1 84 ? 11.908 -6.563 -3.191 1.00 87.94 84 LEU A CA 1
ATOM 640 C C . LEU A 1 84 ? 10.665 -7.118 -2.492 1.00 87.94 84 LEU A C 1
ATOM 642 O O . LEU A 1 84 ? 9.904 -6.343 -1.927 1.00 87.94 84 LEU A O 1
ATOM 646 N N . VAL A 1 85 ? 10.487 -8.442 -2.440 1.00 89.69 85 VAL A N 1
ATOM 647 C CA . VAL A 1 85 ? 9.417 -9.084 -1.659 1.00 89.69 85 VAL A CA 1
ATOM 648 C C . VAL A 1 85 ? 9.523 -8.688 -0.188 1.00 89.69 85 VAL A C 1
ATOM 650 O O . VAL A 1 85 ? 8.517 -8.314 0.419 1.00 89.69 85 VAL A O 1
ATOM 653 N N . LYS A 1 86 ? 10.737 -8.705 0.379 1.00 83.31 86 LYS A N 1
ATOM 654 C CA . LYS A 1 86 ? 10.973 -8.242 1.750 1.00 83.31 86 LYS A CA 1
ATOM 655 C C . LYS A 1 86 ? 10.616 -6.760 1.917 1.00 83.31 86 LYS A C 1
ATOM 657 O O . LYS A 1 86 ? 9.943 -6.422 2.885 1.00 83.31 86 LYS A O 1
ATOM 662 N N . ALA A 1 87 ? 11.017 -5.898 0.981 1.00 80.50 87 ALA A N 1
ATOM 663 C CA . ALA A 1 87 ? 10.742 -4.457 1.025 1.00 80.50 87 ALA A CA 1
ATOM 664 C C . ALA A 1 87 ? 9.248 -4.109 0.878 1.00 80.50 87 ALA A C 1
ATOM 666 O O . ALA A 1 87 ? 8.765 -3.181 1.521 1.00 80.50 87 ALA A O 1
ATOM 667 N N . LEU A 1 88 ? 8.514 -4.872 0.065 1.00 82.50 88 LEU A N 1
ATOM 668 C CA . LEU A 1 88 ? 7.063 -4.768 -0.087 1.00 82.50 88 LEU A CA 1
ATOM 669 C C . LEU A 1 88 ? 6.313 -5.093 1.220 1.00 82.50 88 LEU A C 1
ATOM 671 O O . LEU A 1 88 ? 5.245 -4.544 1.468 1.00 82.50 88 LEU A O 1
ATOM 675 N N . GLY A 1 89 ? 6.905 -5.919 2.087 1.00 84.50 89 GLY A N 1
ATOM 676 C CA . GLY A 1 89 ? 6.430 -6.164 3.449 1.00 84.50 89 GLY A CA 1
ATOM 677 C C . GLY A 1 89 ? 5.220 -7.096 3.543 1.00 84.50 89 GLY A C 1
ATOM 678 O O . GLY A 1 89 ? 4.386 -7.187 2.645 1.00 84.50 89 GLY A O 1
ATOM 679 N N . ASP A 1 90 ? 5.109 -7.797 4.671 1.00 89.56 90 ASP A N 1
ATOM 680 C CA . ASP A 1 90 ? 3.988 -8.703 4.966 1.00 89.56 90 ASP A CA 1
ATOM 681 C C . ASP A 1 90 ? 2.718 -7.969 5.445 1.00 89.56 90 ASP A C 1
ATOM 683 O O . ASP A 1 90 ? 1.681 -8.579 5.703 1.00 89.56 90 ASP A O 1
ATOM 687 N N . GLY A 1 91 ? 2.799 -6.642 5.563 1.00 87.94 91 GLY A N 1
ATOM 688 C CA . GLY A 1 91 ? 1.716 -5.782 6.020 1.00 87.94 91 GLY A CA 1
ATOM 689 C C . GLY A 1 91 ? 1.501 -5.768 7.528 1.00 87.94 91 GLY A C 1
ATOM 690 O O . GLY A 1 91 ? 0.584 -5.074 7.970 1.00 87.94 91 GLY A O 1
ATOM 691 N N . SER A 1 92 ? 2.317 -6.479 8.309 1.00 93.12 92 SER A N 1
ATOM 692 C CA . SER A 1 92 ? 2.161 -6.563 9.757 1.00 93.12 92 SER A CA 1
ATOM 693 C C . SER A 1 92 ? 2.743 -5.333 10.464 1.00 93.12 92 SER A C 1
ATOM 695 O O . SER A 1 92 ? 3.891 -4.946 10.248 1.00 93.12 92 SER A O 1
ATOM 697 N N . ILE A 1 93 ? 1.929 -4.678 11.291 1.00 93.19 93 ILE A N 1
ATOM 698 C CA . ILE A 1 93 ? 2.276 -3.450 12.023 1.00 93.19 93 ILE A CA 1
ATOM 699 C C . ILE A 1 93 ? 1.615 -3.453 13.399 1.00 93.19 93 ILE A C 1
ATOM 701 O O . ILE A 1 93 ? 0.557 -4.045 13.578 1.00 93.19 93 ILE A O 1
ATOM 705 N N . THR A 1 94 ? 2.198 -2.770 14.378 1.00 94.50 94 THR A N 1
ATOM 706 C CA . THR A 1 94 ? 1.569 -2.584 15.702 1.00 94.50 94 THR A CA 1
ATOM 707 C C . THR A 1 94 ? 0.935 -1.202 15.843 1.00 94.50 94 THR A C 1
ATOM 709 O O . THR A 1 94 ? 0.119 -0.981 16.733 1.00 94.50 94 THR A O 1
ATOM 712 N N . LYS A 1 95 ? 1.285 -0.269 14.949 1.00 94.69 95 LYS A N 1
ATOM 713 C CA . LYS A 1 95 ? 0.679 1.058 14.850 1.00 94.69 95 LYS A CA 1
ATOM 714 C C . LYS A 1 95 ? 0.545 1.473 13.392 1.00 94.69 95 LYS A C 1
ATOM 716 O O . LYS A 1 95 ? 1.450 1.239 12.598 1.00 94.69 95 LYS A O 1
ATOM 721 N N . ALA A 1 96 ? -0.562 2.118 13.047 1.00 95.00 96 ALA A N 1
ATOM 722 C CA . ALA A 1 96 ? -0.836 2.632 11.713 1.00 95.00 96 ALA A CA 1
ATOM 723 C C . ALA A 1 96 ? -1.118 4.135 11.762 1.00 95.00 96 ALA A C 1
ATOM 725 O O . ALA A 1 96 ? -1.937 4.581 12.563 1.00 95.00 96 ALA A O 1
ATOM 726 N N . TRP A 1 97 ? -0.470 4.916 10.903 1.00 95.81 97 TRP A N 1
ATOM 727 C CA . TRP A 1 97 ? -0.731 6.337 10.681 1.00 95.81 97 TRP A CA 1
ATOM 728 C C . TRP A 1 97 ? -1.311 6.547 9.289 1.00 95.81 97 TRP A C 1
ATOM 730 O O . TRP A 1 97 ? -0.812 6.002 8.303 1.00 95.81 97 TRP A O 1
ATOM 740 N N . PHE A 1 98 ? -2.353 7.367 9.220 1.00 96.12 98 PHE A N 1
ATOM 741 C CA . PHE A 1 98 ? -3.069 7.679 7.994 1.00 96.12 98 PHE A CA 1
ATOM 742 C C . PHE A 1 98 ? -3.152 9.187 7.829 1.00 96.12 98 PHE A C 1
ATOM 744 O O . PHE A 1 98 ? -3.775 9.857 8.651 1.00 96.12 98 PHE A O 1
ATOM 751 N N . ASP A 1 99 ? -2.549 9.715 6.765 1.00 96.25 99 ASP A N 1
ATOM 752 C CA . ASP A 1 99 ? -2.693 11.116 6.376 1.00 96.25 99 ASP A CA 1
ATOM 753 C C . ASP A 1 99 ? -3.432 11.221 5.042 1.00 96.25 99 ASP A C 1
ATOM 755 O O . ASP A 1 99 ? -2.862 11.093 3.955 1.00 96.25 99 ASP A O 1
ATOM 759 N N . PHE A 1 100 ? -4.746 11.417 5.139 1.00 95.38 100 PHE A N 1
ATOM 760 C CA . PHE A 1 100 ? -5.654 11.440 3.990 1.00 95.38 100 PHE A CA 1
ATOM 761 C C . PHE A 1 100 ? -6.128 12.851 3.621 1.00 95.38 100 PHE A C 1
ATOM 763 O O . PHE A 1 100 ? -7.073 13.017 2.849 1.00 95.38 100 PHE A O 1
ATOM 770 N N . GLN A 1 101 ? -5.494 13.889 4.168 1.00 93.56 101 GLN A N 1
ATOM 771 C CA . GLN A 1 101 ? -5.940 15.282 4.033 1.00 93.56 101 GLN A CA 1
ATOM 772 C C . GLN A 1 101 ? -5.823 15.839 2.606 1.00 93.56 101 GLN A C 1
ATOM 774 O O . GLN A 1 101 ? -6.527 16.785 2.239 1.00 93.56 101 GLN A O 1
ATOM 779 N N . ALA A 1 102 ? -4.941 15.267 1.784 1.00 92.00 102 ALA A N 1
ATOM 780 C CA . ALA A 1 102 ? -4.771 15.689 0.399 1.00 92.00 102 ALA A CA 1
ATOM 781 C C . ALA A 1 102 ? -5.971 15.326 -0.492 1.00 92.00 102 ALA A C 1
ATOM 783 O O . ALA A 1 102 ? -6.219 16.011 -1.484 1.00 92.00 102 ALA A O 1
ATOM 784 N N . ALA A 1 103 ? -6.740 14.294 -0.134 1.00 93.44 103 ALA A N 1
ATOM 785 C CA . ALA A 1 103 ? -7.822 13.774 -0.959 1.00 93.44 103 ALA A CA 1
ATOM 786 C C . ALA A 1 103 ? -9.186 14.415 -0.654 1.00 93.44 103 ALA A C 1
ATOM 788 O O . ALA A 1 103 ? -9.444 14.935 0.435 1.00 93.44 103 ALA A O 1
ATOM 789 N N . LYS A 1 104 ? -10.097 14.328 -1.626 1.00 93.88 104 LYS A N 1
ATOM 790 C CA . LYS A 1 104 ? -11.533 14.503 -1.405 1.00 93.88 104 LYS A CA 1
ATOM 791 C C . LYS A 1 104 ? -12.092 13.161 -0.941 1.00 93.88 104 LYS A C 1
ATOM 793 O O . LYS A 1 104 ? -12.009 12.183 -1.675 1.00 93.88 104 LYS A O 1
ATOM 798 N N . ALA A 1 105 ? -12.662 13.102 0.255 1.00 91.31 105 ALA A N 1
ATOM 799 C CA . ALA A 1 105 ? -13.367 11.909 0.709 1.00 91.31 105 ALA A CA 1
ATOM 800 C C . ALA A 1 105 ? -14.843 11.976 0.281 1.00 91.31 105 ALA A C 1
ATOM 802 O O . ALA A 1 105 ? -15.459 13.040 0.354 1.00 91.31 105 ALA A O 1
ATOM 803 N N . GLU A 1 106 ? -15.415 10.857 -0.168 1.00 88.38 106 GLU A N 1
ATOM 804 C CA . GLU A 1 106 ? -16.860 10.757 -0.440 1.00 88.38 106 GLU A CA 1
ATOM 805 C C . GLU A 1 106 ? -17.694 10.806 0.852 1.00 88.38 106 GLU A C 1
ATOM 807 O O . GLU A 1 106 ? -18.874 11.148 0.833 1.00 88.38 106 GLU A O 1
ATOM 812 N N . SER A 1 107 ? -17.073 10.478 1.986 1.00 80.38 107 SER A N 1
ATOM 813 C CA . SER A 1 107 ? -17.639 10.541 3.334 1.00 80.38 107 SER A CA 1
ATOM 814 C C . SER A 1 107 ? -16.661 11.218 4.301 1.00 80.38 107 SER A C 1
ATOM 816 O O . SER A 1 107 ? -15.624 11.744 3.905 1.00 80.38 107 SER A O 1
ATOM 818 N N . THR A 1 108 ? -16.943 11.200 5.604 1.00 79.38 108 THR A N 1
ATOM 819 C CA . THR A 1 108 ? -15.954 11.591 6.620 1.00 79.38 108 THR A CA 1
ATOM 820 C C . THR A 1 108 ? -14.697 10.720 6.505 1.00 79.38 108 THR A C 1
ATOM 822 O O . THR A 1 108 ? -14.828 9.501 6.426 1.00 79.38 108 THR A O 1
ATOM 825 N N . GLY A 1 109 ? -13.492 11.298 6.552 1.00 81.06 109 GLY A N 1
ATOM 826 C CA . GLY A 1 109 ? -12.266 10.481 6.505 1.00 81.06 109 GLY A CA 1
ATOM 827 C C . GLY A 1 109 ? -10.990 11.188 6.062 1.00 81.06 109 GLY A C 1
ATOM 828 O O . GLY A 1 109 ? -9.904 10.703 6.352 1.00 81.06 109 GLY A O 1
ATOM 829 N N . ASN A 1 110 ? -11.097 12.347 5.412 1.00 85.56 110 ASN A N 1
ATOM 830 C CA . ASN A 1 110 ? -9.970 13.163 4.949 1.00 85.56 110 ASN A CA 1
ATOM 831 C C . ASN A 1 110 ? -9.267 13.899 6.106 1.00 85.56 110 ASN A C 1
ATOM 833 O O . ASN A 1 110 ? -9.331 15.120 6.230 1.00 85.56 110 ASN A O 1
ATOM 837 N N . LYS A 1 111 ? -8.634 13.147 7.002 1.00 91.19 111 LYS A N 1
ATOM 838 C CA . LYS A 1 111 ? -7.955 13.674 8.188 1.00 91.19 111 LYS A CA 1
ATOM 839 C C . LYS A 1 111 ? -6.684 12.885 8.482 1.00 91.19 111 LYS A C 1
ATOM 841 O O . LYS A 1 111 ? -6.513 11.783 7.966 1.00 91.19 111 LYS A O 1
ATOM 846 N N . LEU A 1 112 ? -5.828 13.457 9.323 1.00 94.44 112 LEU A N 1
ATOM 847 C CA . LEU A 1 112 ? -4.735 12.737 9.964 1.00 94.44 112 LEU A CA 1
ATOM 848 C C . LEU A 1 112 ? -5.275 11.977 11.176 1.00 94.44 112 LEU A C 1
ATOM 850 O O . LEU A 1 112 ? -5.985 12.555 12.003 1.00 94.44 112 LEU A O 1
ATOM 854 N N . PHE A 1 113 ? -4.945 10.697 11.282 1.00 95.00 113 PHE A N 1
ATOM 855 C CA . PHE A 1 113 ? -5.246 9.892 12.461 1.00 95.00 113 PHE A CA 1
ATOM 856 C C . PHE A 1 113 ? -4.302 8.697 12.584 1.00 95.00 113 PHE A C 1
ATOM 858 O O . PHE A 1 113 ? -3.572 8.352 11.654 1.00 95.00 113 PHE A O 1
ATOM 865 N N . SER A 1 114 ? -4.339 8.059 13.750 1.00 95.44 114 SER A N 1
ATOM 866 C CA . SER A 1 114 ? -3.606 6.832 14.025 1.00 95.44 114 SER A CA 1
ATOM 867 C C . SER A 1 114 ? -4.515 5.752 14.584 1.00 95.44 114 SER A C 1
ATOM 869 O O . SER A 1 114 ? -5.563 6.047 15.160 1.00 95.44 114 SER A O 1
ATOM 871 N N . VAL A 1 115 ? -4.074 4.512 14.428 1.00 94.81 115 VAL A N 1
ATOM 872 C CA . VAL A 1 115 ? -4.674 3.318 15.014 1.00 94.81 115 VAL A CA 1
ATOM 873 C C . VAL A 1 115 ? -3.564 2.517 15.674 1.00 94.81 115 VAL A C 1
ATOM 875 O O . VAL A 1 115 ? -2.516 2.303 15.065 1.00 94.81 115 VAL A O 1
ATOM 878 N N . ASP A 1 116 ? -3.792 2.077 16.902 1.00 95.50 116 ASP A N 1
ATOM 879 C CA . ASP A 1 116 ? -2.906 1.160 17.608 1.00 95.50 116 ASP A CA 1
ATOM 880 C C . ASP A 1 116 ? -3.520 -0.248 17.562 1.00 95.50 116 ASP A C 1
ATOM 882 O O . ASP A 1 116 ? -4.738 -0.412 17.683 1.00 95.50 116 ASP A O 1
ATOM 886 N N . ALA A 1 117 ? -2.685 -1.265 17.349 1.00 94.62 117 ALA A N 1
ATOM 887 C CA . ALA A 1 117 ? -3.101 -2.650 17.527 1.00 94.62 117 ALA A CA 1
ATOM 888 C C . ALA A 1 117 ? -3.449 -2.901 19.008 1.00 94.62 117 ALA A C 1
ATOM 890 O O . ALA A 1 117 ? -2.895 -2.230 19.889 1.00 94.62 117 ALA A O 1
ATOM 891 N N . PRO A 1 118 ? -4.321 -3.875 19.319 1.00 93.69 118 PRO A N 1
ATOM 892 C CA . PRO A 1 118 ? -4.497 -4.329 20.691 1.00 93.69 118 PRO A CA 1
ATOM 893 C C . PRO A 1 118 ? -3.167 -4.769 21.320 1.00 93.69 118 PRO A C 1
ATOM 895 O O . PRO A 1 118 ? -2.213 -5.138 20.633 1.00 93.69 118 PRO A O 1
ATOM 898 N N . SER A 1 119 ? -3.092 -4.716 22.650 1.00 90.38 119 SER A N 1
ATOM 899 C CA . SER A 1 119 ? -1.859 -5.026 23.380 1.00 90.38 119 SER A CA 1
ATOM 900 C C . SER A 1 119 ? -1.361 -6.440 23.067 1.00 90.38 119 SER A C 1
ATOM 902 O O . SER A 1 119 ? -2.082 -7.411 23.278 1.00 90.38 119 SER A O 1
ATOM 904 N N . GLY A 1 120 ? -0.118 -6.552 22.590 1.00 86.62 120 GLY A N 1
ATOM 905 C CA . GLY A 1 120 ? 0.486 -7.833 22.202 1.00 86.62 120 GLY A CA 1
ATOM 906 C C . GLY A 1 120 ? 0.101 -8.330 20.803 1.00 86.62 120 GLY A C 1
ATOM 907 O O . GLY A 1 120 ? 0.637 -9.344 20.364 1.00 86.62 120 GLY A O 1
ATOM 908 N N . GLU A 1 121 ? -0.771 -7.618 20.088 1.00 91.69 121 GLU A N 1
ATOM 909 C CA . GLU A 1 121 ? -1.281 -8.008 18.773 1.00 91.69 121 GLU A CA 1
ATOM 910 C C . GLU A 1 121 ? -0.678 -7.169 17.632 1.00 91.69 121 GLU A C 1
ATOM 912 O O . GLU A 1 121 ? 0.093 -6.226 17.838 1.00 91.69 121 GLU A O 1
ATOM 917 N N . LYS A 1 122 ? -1.030 -7.535 16.394 1.00 93.81 122 LYS A N 1
ATOM 918 C CA . LYS A 1 122 ? -0.655 -6.828 15.167 1.00 93.81 122 LYS A CA 1
ATOM 919 C C . LYS A 1 122 ? -1.895 -6.528 14.334 1.00 93.81 122 LYS A C 1
ATOM 921 O O . LYS A 1 122 ? -2.868 -7.273 14.355 1.00 93.81 122 LYS A O 1
ATOM 926 N N . LEU A 1 123 ? -1.816 -5.464 13.549 1.00 95.44 123 LEU A N 1
ATOM 927 C CA . LEU A 1 123 ? -2.688 -5.233 12.408 1.00 95.44 123 LEU A CA 1
ATOM 928 C C . LEU A 1 123 ? -2.010 -5.791 11.159 1.00 95.44 123 LEU A C 1
ATOM 930 O O . LEU A 1 123 ? -0.809 -5.605 10.965 1.00 95.44 123 LEU A O 1
ATOM 934 N N . TYR A 1 124 ? -2.793 -6.413 10.290 1.00 95.75 124 TYR A N 1
ATOM 935 C CA . TYR A 1 124 ? -2.363 -6.898 8.986 1.00 95.75 124 TYR A CA 1
ATOM 936 C C . TYR A 1 124 ? -2.997 -6.029 7.910 1.00 95.75 124 TYR A C 1
ATOM 938 O O . TYR A 1 124 ? -4.218 -6.001 7.754 1.00 95.75 124 TYR A O 1
ATOM 946 N N . SER A 1 125 ? -2.164 -5.286 7.191 1.00 95.38 125 SER A N 1
ATOM 947 C CA . SER A 1 125 ? -2.587 -4.429 6.091 1.00 95.38 125 SER A CA 1
ATOM 948 C C . SER A 1 125 ? -2.482 -5.169 4.762 1.00 95.38 125 SER A C 1
ATOM 950 O O . SER A 1 125 ? -1.464 -5.795 4.468 1.00 95.38 125 SER A O 1
ATOM 952 N N . VAL A 1 126 ? -3.517 -5.040 3.938 1.00 96.81 126 VAL A N 1
ATOM 953 C CA . VAL A 1 126 ? -3.480 -5.404 2.522 1.00 96.81 126 VAL A CA 1
ATOM 954 C C . VAL A 1 126 ? -3.500 -4.119 1.709 1.00 96.81 126 VAL A C 1
ATOM 956 O O . VAL A 1 126 ? -4.364 -3.275 1.922 1.00 96.81 126 VAL A O 1
ATOM 959 N N . VAL A 1 127 ? -2.549 -3.956 0.792 1.00 95.62 127 VAL A N 1
ATOM 960 C CA . VAL A 1 127 ? -2.516 -2.829 -0.151 1.00 95.62 127 VAL A CA 1
ATOM 961 C C . VAL A 1 127 ? -2.433 -3.395 -1.552 1.00 95.62 127 VAL A C 1
ATOM 963 O O . VAL A 1 127 ? -1.486 -4.110 -1.884 1.00 95.62 127 VAL A O 1
ATOM 966 N N . ALA A 1 128 ? -3.416 -3.062 -2.377 1.00 96.06 128 ALA A N 1
ATOM 967 C CA . ALA A 1 128 ? -3.540 -3.595 -3.719 1.00 96.06 128 ALA A CA 1
ATOM 968 C C . ALA A 1 128 ? -3.924 -2.509 -4.723 1.00 96.06 128 ALA A C 1
ATOM 970 O O . ALA A 1 128 ? -4.620 -1.558 -4.381 1.00 96.06 128 ALA A O 1
ATOM 971 N N . GLY A 1 129 ? -3.502 -2.644 -5.977 1.00 95.06 129 GLY A N 1
ATOM 972 C CA . GLY A 1 129 ? -3.842 -1.706 -7.044 1.00 95.06 129 GLY A CA 1
ATOM 973 C C . GLY A 1 129 ? -4.316 -2.422 -8.293 1.00 95.06 129 GLY A C 1
ATOM 974 O O . GLY A 1 129 ? -3.644 -3.320 -8.784 1.00 95.06 129 GLY A O 1
ATOM 975 N N . LYS A 1 130 ? -5.457 -2.007 -8.838 1.00 95.06 130 LYS A N 1
ATOM 976 C CA . LYS A 1 130 ? -5.959 -2.504 -10.117 1.00 95.06 130 LYS A CA 1
ATOM 977 C C . LYS A 1 130 ? -5.209 -1.824 -11.262 1.00 95.06 130 LYS A C 1
ATOM 979 O O . LYS A 1 130 ? -5.399 -0.618 -11.454 1.00 95.06 130 LYS A O 1
ATOM 984 N N . PRO A 1 131 ? -4.357 -2.536 -12.013 1.00 91.12 131 PRO A N 1
ATOM 985 C CA . PRO A 1 131 ? -3.565 -1.920 -13.062 1.00 91.12 131 PRO A CA 1
ATOM 986 C C . PRO A 1 131 ? -4.450 -1.549 -14.257 1.00 91.12 131 PRO A C 1
ATOM 988 O O . PRO A 1 131 ? -5.281 -2.330 -14.718 1.00 91.12 131 PRO A O 1
ATOM 991 N N . LEU A 1 132 ? -4.231 -0.360 -14.807 1.00 83.81 132 LEU A N 1
ATOM 992 C CA . LEU A 1 132 ? -4.524 -0.072 -16.204 1.00 83.81 132 LEU A CA 1
ATOM 993 C C . LEU A 1 132 ? -3.325 -0.638 -16.970 1.00 83.81 132 LEU A C 1
ATOM 995 O O . LEU A 1 132 ? -2.215 -0.160 -16.754 1.00 83.81 132 LEU A O 1
ATOM 999 N N . GLN A 1 133 ? -3.512 -1.684 -17.778 1.00 73.81 133 GLN A N 1
ATOM 1000 C CA . GLN A 1 133 ? -2.444 -2.366 -18.531 1.00 73.81 133 GLN A CA 1
ATOM 1001 C C . GLN A 1 133 ? -1.806 -1.431 -19.578 1.00 73.81 133 GLN A C 1
ATOM 1003 O O . GLN A 1 133 ? -2.088 -1.505 -20.769 1.00 73.81 133 GLN A O 1
ATOM 1008 N N . GLN A 1 134 ? -0.986 -0.492 -19.126 1.00 79.81 134 GLN A N 1
ATOM 1009 C CA . GLN A 1 134 ? -0.325 0.526 -19.929 1.00 79.81 134 GLN A CA 1
ATOM 1010 C C . GLN A 1 134 ? 1.029 0.856 -19.310 1.00 79.81 134 GLN A C 1
ATOM 1012 O O . GLN A 1 134 ? 1.177 0.788 -18.095 1.00 79.81 134 GLN A O 1
ATOM 1017 N N . CYS A 1 135 ? 1.994 1.264 -20.135 1.00 80.94 135 CYS A N 1
ATOM 1018 C CA . CYS A 1 135 ? 3.267 1.798 -19.665 1.00 80.94 135 CYS A CA 1
ATOM 1019 C C . CYS A 1 135 ? 3.334 3.316 -19.938 1.00 80.94 135 CYS A C 1
ATOM 1021 O O . CYS A 1 135 ? 3.038 3.735 -21.062 1.00 80.94 135 CYS A O 1
ATOM 1023 N N . PRO A 1 136 ? 3.692 4.157 -18.947 1.00 82.31 136 PRO A N 1
ATOM 1024 C CA . PRO A 1 136 ? 3.961 3.807 -17.547 1.00 82.31 136 PRO A CA 1
ATOM 1025 C C . PRO A 1 136 ? 2.719 3.259 -16.835 1.00 82.31 136 PRO A C 1
ATOM 1027 O O . PRO A 1 136 ? 1.589 3.639 -17.178 1.00 82.31 136 PRO A O 1
ATOM 1030 N N . LEU A 1 137 ? 2.953 2.381 -15.852 1.00 83.00 137 LEU A N 1
ATOM 1031 C CA . LEU A 1 137 ? 1.896 1.730 -15.084 1.00 83.00 137 LEU A CA 1
ATOM 1032 C C . LEU A 1 137 ? 1.030 2.781 -14.390 1.00 83.00 137 LEU A C 1
ATOM 1034 O O . LEU A 1 137 ? 1.526 3.664 -13.691 1.00 83.00 137 LEU A O 1
ATOM 1038 N N . LYS A 1 138 ? -0.286 2.675 -14.576 1.00 85.38 138 LYS A N 1
ATOM 1039 C CA . LYS A 1 138 ? -1.270 3.496 -13.865 1.00 85.38 138 LYS A CA 1
ATOM 1040 C C . LYS A 1 138 ? -2.214 2.601 -13.095 1.00 85.38 138 LYS A C 1
ATOM 1042 O O . LYS A 1 138 ? -2.597 1.545 -13.591 1.00 85.38 138 LYS A O 1
ATOM 1047 N N . ILE A 1 139 ? -2.640 3.047 -11.921 1.00 91.25 139 ILE A N 1
ATOM 1048 C CA . ILE A 1 139 ? -3.599 2.315 -11.102 1.00 91.25 139 ILE A CA 1
ATOM 1049 C C . ILE A 1 139 ? -4.981 2.943 -11.277 1.00 91.25 139 ILE A C 1
ATOM 1051 O O . ILE A 1 139 ? -5.168 4.155 -11.167 1.00 91.25 139 ILE A O 1
ATOM 1055 N N . GLN A 1 140 ? -5.963 2.121 -11.628 1.00 92.81 140 GLN A N 1
ATOM 1056 C CA . GLN A 1 140 ? -7.353 2.552 -11.722 1.00 92.81 140 GLN A CA 1
ATOM 1057 C C . GLN A 1 140 ? -7.935 2.779 -10.328 1.00 92.81 140 GLN A C 1
ATOM 1059 O O . GLN A 1 140 ? -8.644 3.754 -10.098 1.00 92.81 140 GLN A O 1
ATOM 1064 N N . ASP A 1 141 ? -7.656 1.847 -9.427 1.00 94.88 141 ASP A N 1
ATOM 1065 C CA . ASP A 1 141 ? -8.249 1.780 -8.104 1.00 94.88 141 ASP A CA 1
ATOM 1066 C C . ASP A 1 141 ? -7.265 1.127 -7.139 1.00 94.88 141 ASP A C 1
ATOM 1068 O O . ASP A 1 141 ? -6.717 0.066 -7.443 1.00 94.88 141 ASP A O 1
ATOM 1072 N N . THR A 1 142 ? -7.044 1.759 -5.994 1.00 96.44 142 THR A N 1
ATOM 1073 C CA . THR A 1 142 ? -6.224 1.218 -4.909 1.00 96.44 142 THR A CA 1
ATOM 1074 C C . THR A 1 142 ? -7.134 0.777 -3.772 1.00 96.44 142 THR A C 1
ATOM 1076 O O . THR A 1 142 ? -7.952 1.561 -3.300 1.00 96.44 142 THR A O 1
ATOM 1079 N N . GLN A 1 143 ? -6.970 -0.459 -3.314 1.00 97.50 143 GLN A N 1
ATOM 1080 C CA . GLN A 1 143 ? -7.654 -1.017 -2.150 1.00 97.50 143 GLN A CA 1
ATOM 1081 C C . GLN A 1 143 ? -6.666 -1.075 -0.986 1.00 97.50 143 GLN A C 1
ATOM 1083 O O . GLN A 1 143 ? -5.518 -1.493 -1.166 1.00 97.50 143 GLN A O 1
ATOM 1088 N N . ILE A 1 144 ? -7.096 -0.600 0.179 1.00 96.88 144 ILE A N 1
ATOM 1089 C CA . ILE A 1 144 ? -6.336 -0.661 1.424 1.00 96.88 144 ILE A CA 1
ATOM 1090 C C . ILE A 1 144 ? -7.251 -1.238 2.491 1.00 96.88 144 ILE A C 1
ATOM 1092 O O . ILE A 1 144 ? -8.233 -0.611 2.867 1.00 96.88 144 ILE A O 1
ATOM 1096 N N . ASP A 1 145 ? -6.906 -2.396 3.022 1.00 97.12 145 ASP A N 1
ATOM 1097 C CA . ASP A 1 145 ? -7.712 -3.089 4.017 1.00 97.12 145 ASP A CA 1
ATOM 1098 C C . ASP A 1 145 ? -6.842 -3.349 5.253 1.00 97.12 145 ASP A C 1
ATOM 1100 O O . ASP A 1 145 ? -5.628 -3.557 5.136 1.00 97.12 145 ASP A O 1
ATOM 1104 N N . LEU A 1 146 ? -7.434 -3.309 6.448 1.00 96.44 146 LEU A N 1
ATOM 1105 C CA . LEU A 1 146 ? -6.747 -3.641 7.699 1.00 96.44 146 LEU A CA 1
ATOM 1106 C C . LEU A 1 146 ? -7.526 -4.682 8.494 1.00 96.44 146 LEU A C 1
ATOM 1108 O O . LEU A 1 146 ? -8.744 -4.587 8.618 1.00 96.44 146 LEU A O 1
ATOM 1112 N N . PHE A 1 147 ? -6.800 -5.631 9.081 1.00 97.19 147 PHE A N 1
ATOM 1113 C CA . PHE A 1 147 ? -7.352 -6.766 9.819 1.00 97.19 147 PHE A CA 1
ATOM 1114 C C . PHE A 1 147 ? -6.603 -6.990 11.131 1.00 97.19 147 PHE A C 1
ATOM 1116 O O . PHE A 1 147 ? -5.413 -6.704 11.220 1.00 97.19 147 PHE A O 1
ATOM 1123 N N . LEU A 1 148 ? -7.284 -7.563 12.123 1.00 95.00 148 LEU A N 1
ATOM 1124 C CA . LEU A 1 148 ? -6.647 -8.123 13.326 1.00 95.00 148 LEU A CA 1
ATOM 1125 C C . LEU A 1 148 ? -6.135 -9.554 13.111 1.00 95.00 148 LEU A C 1
ATOM 1127 O O . LEU A 1 148 ? -5.280 -10.033 13.845 1.00 95.00 148 LEU A O 1
ATOM 1131 N N . ASP A 1 149 ? -6.647 -10.227 12.083 1.00 95.12 149 ASP A N 1
ATOM 1132 C CA . ASP A 1 149 ? -6.384 -11.631 11.800 1.00 95.12 149 ASP A CA 1
ATOM 1133 C C . ASP A 1 149 ? -5.654 -11.791 10.457 1.00 95.12 149 ASP A C 1
ATOM 1135 O O . ASP A 1 149 ? -6.077 -11.239 9.432 1.00 95.12 149 ASP A O 1
ATOM 1139 N N . SER A 1 150 ? -4.543 -12.533 10.464 1.00 96.00 150 SER A N 1
ATOM 1140 C CA . SER A 1 150 ? -3.697 -12.718 9.279 1.00 96.00 150 SER A CA 1
ATOM 1141 C C . SER A 1 150 ? -4.378 -13.549 8.197 1.00 96.00 150 SER A C 1
ATOM 1143 O O . SER A 1 150 ? -4.145 -13.304 7.013 1.00 96.00 150 SER A O 1
ATOM 1145 N N . ASP A 1 151 ? -5.236 -14.497 8.576 1.00 97.31 151 ASP A N 1
ATOM 1146 C CA . ASP A 1 151 ? -5.918 -15.383 7.633 1.00 97.31 151 ASP A CA 1
ATOM 1147 C C . ASP A 1 151 ? -7.002 -14.630 6.857 1.00 97.31 151 ASP A C 1
ATOM 1149 O O . ASP A 1 151 ? -7.122 -14.790 5.640 1.00 97.31 151 ASP A O 1
ATOM 1153 N N . ASN A 1 152 ? -7.730 -13.730 7.518 1.00 97.62 152 ASN A N 1
ATOM 1154 C CA . ASN A 1 152 ? -8.673 -12.816 6.878 1.00 97.62 152 ASN A CA 1
ATOM 1155 C C . ASN A 1 152 ? -7.964 -11.845 5.925 1.00 97.62 152 ASN A C 1
ATOM 1157 O O . ASN A 1 152 ? -8.420 -11.665 4.793 1.00 97.62 152 ASN A O 1
ATOM 1161 N N . ALA A 1 153 ? -6.817 -11.286 6.326 1.00 97.94 153 ALA A N 1
ATOM 1162 C CA . ALA A 1 153 ? -5.993 -10.470 5.434 1.00 97.94 153 ALA A CA 1
ATOM 1163 C C . ALA A 1 153 ? -5.501 -11.274 4.216 1.00 97.94 153 ALA A C 1
ATOM 1165 O O . ALA A 1 153 ? -5.587 -10.811 3.077 1.00 97.94 153 ALA A O 1
ATOM 1166 N N . ALA A 1 154 ? -5.041 -12.509 4.425 1.00 98.25 154 ALA A N 1
ATOM 1167 C CA . ALA A 1 154 ? -4.599 -13.391 3.350 1.00 98.25 154 ALA A CA 1
ATOM 1168 C C . ALA A 1 154 ? -5.744 -13.774 2.401 1.00 98.25 154 ALA A C 1
ATOM 1170 O O . ALA A 1 154 ? -5.568 -13.786 1.180 1.00 98.25 154 ALA A O 1
ATOM 1171 N N . LYS A 1 155 ? -6.933 -14.057 2.941 1.00 98.44 155 LYS A N 1
ATOM 1172 C CA . LYS A 1 155 ? -8.142 -14.326 2.160 1.00 98.44 155 LYS A CA 1
ATOM 1173 C C . LYS A 1 155 ? -8.513 -13.116 1.307 1.00 98.44 155 LYS A C 1
ATOM 1175 O O . LYS A 1 155 ? -8.701 -13.271 0.102 1.00 98.44 155 LYS A O 1
ATOM 1180 N N . ARG A 1 156 ? -8.525 -11.915 1.893 1.00 98.06 156 ARG A N 1
ATOM 1181 C CA . ARG A 1 156 ? -8.802 -10.671 1.168 1.00 98.06 156 ARG A CA 1
ATOM 1182 C C . ARG A 1 156 ? -7.805 -10.427 0.038 1.00 98.06 156 ARG A C 1
ATOM 1184 O O . ARG A 1 156 ? -8.210 -10.088 -1.071 1.00 98.06 156 ARG A O 1
ATOM 1191 N N . ALA A 1 157 ? -6.514 -10.641 0.288 1.00 98.38 157 ALA A N 1
ATOM 1192 C CA . ALA A 1 157 ? -5.482 -10.511 -0.737 1.00 98.38 157 ALA A CA 1
ATOM 1193 C C . ALA A 1 157 ? -5.731 -11.458 -1.926 1.00 98.38 157 ALA A C 1
ATOM 1195 O O . ALA A 1 157 ? -5.650 -11.032 -3.076 1.00 98.38 157 ALA A O 1
ATOM 1196 N N . LYS A 1 158 ? -6.114 -12.715 -1.663 1.00 98.56 158 LYS A N 1
ATOM 1197 C CA . LYS A 1 158 ? -6.466 -13.696 -2.707 1.00 98.56 158 LYS A CA 1
ATOM 1198 C C . LYS A 1 158 ? -7.736 -13.311 -3.473 1.00 98.56 158 LYS A C 1
ATOM 1200 O O . LYS A 1 158 ? -7.791 -13.483 -4.687 1.00 98.56 158 LYS A O 1
ATOM 1205 N N . GLU A 1 159 ? -8.746 -12.772 -2.791 1.00 98.44 159 GLU A N 1
ATOM 1206 C CA . GLU A 1 159 ? -9.970 -12.273 -3.433 1.00 98.44 159 GLU A CA 1
ATOM 1207 C C . GLU A 1 159 ? -9.691 -11.095 -4.374 1.00 98.44 159 GLU A C 1
ATOM 1209 O O . GLU A 1 159 ? -10.250 -11.038 -5.469 1.00 98.44 159 GLU A O 1
ATOM 1214 N N . LEU A 1 160 ? -8.833 -10.159 -3.959 1.00 98.38 160 LEU A N 1
ATOM 1215 C CA . LEU A 1 160 ? -8.412 -9.026 -4.783 1.00 98.38 160 LEU A CA 1
ATOM 1216 C C . LEU A 1 160 ? -7.549 -9.486 -5.968 1.00 98.38 160 LEU A C 1
ATOM 1218 O O . LEU A 1 160 ? -7.759 -9.025 -7.090 1.00 98.38 160 LEU A O 1
ATOM 1222 N N . ASP A 1 161 ? -6.639 -10.439 -5.758 1.00 98.00 161 ASP A N 1
ATOM 1223 C CA . ASP A 1 161 ? -5.838 -11.037 -6.834 1.00 98.00 161 ASP A CA 1
ATOM 1224 C C . ASP A 1 161 ? -6.725 -11.701 -7.899 1.00 98.00 161 ASP A C 1
ATOM 1226 O O . ASP A 1 161 ? -6.558 -11.454 -9.094 1.00 98.00 161 ASP A O 1
ATOM 1230 N N . ALA A 1 162 ? -7.743 -12.459 -7.478 1.00 97.94 162 ALA A N 1
ATOM 1231 C CA . ALA A 1 162 ? -8.719 -13.068 -8.383 1.00 97.94 162 ALA A CA 1
ATOM 1232 C C . ALA A 1 162 ? -9.521 -12.029 -9.196 1.00 97.94 162 ALA A C 1
ATOM 1234 O O . ALA A 1 162 ? -10.003 -12.329 -10.287 1.00 97.94 162 ALA A O 1
ATOM 1235 N N . GLN A 1 163 ? -9.636 -10.795 -8.698 1.00 97.12 163 GLN A N 1
ATOM 1236 C CA . GLN A 1 163 ? -10.262 -9.662 -9.393 1.00 97.12 163 GLN A CA 1
ATOM 1237 C C . GLN A 1 163 ? -9.283 -8.880 -10.289 1.00 97.12 163 GLN A C 1
ATOM 1239 O O . GLN A 1 163 ? -9.658 -7.859 -10.879 1.00 97.12 163 GLN A O 1
ATOM 1244 N N . GLY A 1 164 ? -8.037 -9.347 -10.397 1.00 95.31 164 GLY A N 1
ATOM 1245 C CA . GLY A 1 164 ? -6.988 -8.756 -11.220 1.00 95.31 164 GLY A CA 1
ATOM 1246 C C . GLY A 1 164 ? -6.254 -7.587 -10.563 1.00 95.31 164 GLY A C 1
ATOM 1247 O O . GLY A 1 164 ? -5.680 -6.768 -11.278 1.00 95.31 164 GLY A O 1
ATOM 1248 N N . TYR A 1 165 ? -6.284 -7.463 -9.233 1.00 96.31 165 TYR A N 1
ATOM 1249 C CA . TYR A 1 165 ? -5.462 -6.476 -8.531 1.00 96.31 165 TYR A CA 1
ATOM 1250 C C . TYR A 1 165 ? -4.024 -6.976 -8.366 1.00 96.31 165 TYR A C 1
ATOM 1252 O O . TYR A 1 165 ? -3.781 -8.146 -8.088 1.00 96.31 165 TYR A O 1
ATOM 1260 N N . PHE A 1 166 ? -3.066 -6.058 -8.460 1.00 94.38 166 PHE A N 1
ATOM 1261 C CA . PHE A 1 166 ? -1.697 -6.282 -8.013 1.00 94.38 166 PHE A CA 1
ATOM 1262 C C . PHE A 1 166 ? -1.624 -6.102 -6.500 1.00 94.38 166 PHE A C 1
ATOM 1264 O O . PHE A 1 166 ? -1.953 -5.031 -5.995 1.00 94.38 166 PHE A O 1
ATOM 1271 N N . ILE A 1 167 ? -1.202 -7.141 -5.781 1.00 95.56 167 ILE A N 1
ATOM 1272 C CA . ILE A 1 167 ? -1.075 -7.146 -4.321 1.00 95.56 167 ILE A CA 1
ATOM 1273 C C . ILE A 1 167 ? 0.337 -6.699 -3.915 1.00 95.56 167 ILE A C 1
ATOM 1275 O O . ILE A 1 167 ? 1.289 -7.471 -4.009 1.00 95.56 167 ILE A O 1
ATOM 1279 N N . TYR A 1 168 ? 0.481 -5.453 -3.461 1.00 90.62 168 TYR A N 1
ATOM 1280 C CA . TYR A 1 168 ? 1.777 -4.880 -3.077 1.00 90.62 168 TYR A CA 1
ATOM 1281 C C . TYR A 1 168 ? 2.176 -5.271 -1.660 1.00 90.62 168 TYR A C 1
ATOM 1283 O O . TYR A 1 168 ? 3.305 -5.674 -1.430 1.00 90.62 168 TYR A O 1
ATOM 1291 N N . VAL A 1 169 ? 1.243 -5.170 -0.717 1.00 93.56 169 VAL A N 1
ATOM 1292 C CA . VAL A 1 169 ? 1.468 -5.454 0.704 1.00 93.56 169 VAL A CA 1
ATOM 1293 C C . VAL A 1 169 ? 0.446 -6.497 1.116 1.00 93.56 169 VAL A C 1
ATOM 1295 O O . VAL A 1 169 ? -0.747 -6.271 0.920 1.00 93.56 169 VAL A O 1
ATOM 1298 N N . SER A 1 170 ? 0.888 -7.641 1.638 1.00 95.38 170 SER A N 1
ATOM 1299 C CA . SER A 1 170 ? -0.001 -8.638 2.248 1.00 95.38 170 SER A CA 1
ATOM 1300 C C . SER A 1 170 ? 0.790 -9.738 2.966 1.00 95.38 170 SER A C 1
ATOM 1302 O O . SER A 1 170 ? 1.954 -9.966 2.616 1.00 95.38 170 SER A O 1
ATOM 1304 N N . PRO A 1 171 ? 0.142 -10.522 3.849 1.00 95.44 171 PRO A N 1
ATOM 1305 C CA . PRO A 1 171 ? 0.757 -11.706 4.451 1.00 95.44 171 PRO A CA 1
ATOM 1306 C C . PRO A 1 171 ? 1.100 -12.811 3.438 1.00 95.44 171 PRO A C 1
ATOM 1308 O O . PRO A 1 171 ? 1.836 -13.735 3.764 1.00 95.44 171 PRO A O 1
ATOM 1311 N N . VAL A 1 172 ? 0.575 -12.742 2.208 1.00 96.94 172 VAL A N 1
ATOM 1312 C CA . VAL A 1 172 ? 0.755 -13.775 1.180 1.00 96.94 172 VAL A CA 1
ATOM 1313 C C . VAL A 1 172 ? 1.960 -13.422 0.315 1.00 96.94 172 VAL A C 1
ATOM 1315 O O . VAL A 1 172 ? 1.894 -12.560 -0.565 1.00 96.94 172 VAL A O 1
ATOM 1318 N N . GLU A 1 173 ? 3.090 -14.066 0.589 1.00 95.06 173 GLU A N 1
ATOM 1319 C CA . GLU A 1 173 ? 4.353 -13.811 -0.106 1.00 95.06 173 GLU A CA 1
ATOM 1320 C C . GLU A 1 173 ? 4.264 -14.073 -1.611 1.00 95.06 173 GLU A C 1
ATOM 1322 O O . GLU A 1 173 ? 4.749 -13.275 -2.415 1.00 95.06 173 GLU A O 1
ATOM 1327 N N . GLU A 1 174 ? 3.578 -15.142 -2.003 1.00 96.44 174 GLU A N 1
ATOM 1328 C CA . GLU A 1 174 ? 3.452 -15.554 -3.397 1.00 96.44 174 GLU A CA 1
ATOM 1329 C C . GLU A 1 174 ? 2.747 -14.486 -4.237 1.00 96.44 174 GLU A C 1
ATOM 1331 O O . GLU A 1 174 ? 3.110 -14.270 -5.392 1.00 96.44 174 GLU A O 1
ATOM 1336 N N . LEU A 1 175 ? 1.778 -13.769 -3.656 1.00 96.81 175 LEU A N 1
ATOM 1337 C CA . LEU A 1 175 ? 1.077 -12.684 -4.346 1.00 96.81 175 LEU A CA 1
ATOM 1338 C C . LEU A 1 175 ? 1.970 -11.452 -4.517 1.00 96.81 175 LEU A C 1
ATOM 1340 O O . LEU A 1 175 ? 1.942 -10.825 -5.575 1.00 96.81 175 LEU A O 1
ATOM 1344 N N . ARG A 1 176 ? 2.819 -11.145 -3.527 1.00 93.94 176 ARG A N 1
ATOM 1345 C CA . ARG A 1 176 ? 3.820 -10.072 -3.646 1.00 93.94 176 ARG A CA 1
ATOM 1346 C C . ARG A 1 176 ? 4.845 -10.396 -4.731 1.00 93.94 176 ARG A C 1
ATOM 1348 O O . ARG A 1 176 ? 5.164 -9.539 -5.552 1.00 93.94 176 ARG A O 1
ATOM 1355 N N . LYS A 1 177 ? 5.308 -11.650 -4.798 1.00 94.69 177 LYS A N 1
ATOM 1356 C CA . LYS A 1 177 ? 6.187 -12.126 -5.876 1.00 94.69 177 LYS A CA 1
ATOM 1357 C C . LYS A 1 177 ? 5.507 -12.046 -7.246 1.00 94.69 177 LYS A C 1
ATOM 1359 O O . LYS A 1 177 ? 6.101 -11.523 -8.183 1.00 94.69 177 LYS A O 1
ATOM 1364 N N . LYS A 1 178 ? 4.245 -12.472 -7.347 1.00 95.00 178 LYS A N 1
ATOM 1365 C CA . LYS A 1 178 ? 3.457 -12.414 -8.589 1.00 95.00 178 LYS A CA 1
ATOM 1366 C C . LYS A 1 178 ? 3.375 -10.997 -9.171 1.00 95.00 178 LYS A C 1
ATOM 1368 O O . LYS A 1 178 ? 3.427 -10.835 -10.388 1.00 95.00 178 LYS A O 1
ATOM 1373 N N . VAL A 1 179 ? 3.278 -9.963 -8.329 1.00 92.50 179 VAL A N 1
ATOM 1374 C CA . VAL A 1 179 ? 3.326 -8.567 -8.800 1.00 92.50 179 VAL A CA 1
ATOM 1375 C C . VAL A 1 179 ? 4.678 -8.232 -9.419 1.00 92.50 179 VAL A C 1
ATOM 1377 O O . VAL A 1 179 ? 4.718 -7.646 -10.496 1.00 92.50 179 VAL A O 1
ATOM 1380 N N . LEU A 1 180 ? 5.780 -8.613 -8.772 1.00 93.06 180 LEU A N 1
ATOM 1381 C CA . LEU A 1 180 ? 7.125 -8.374 -9.298 1.00 93.06 180 LEU A CA 1
ATOM 1382 C C . LEU A 1 180 ? 7.350 -9.081 -10.639 1.00 93.06 180 LEU A C 1
ATOM 1384 O O . LEU A 1 180 ? 7.956 -8.497 -11.535 1.00 93.06 180 LEU A O 1
ATOM 1388 N N . ASP A 1 181 ? 6.816 -10.293 -10.793 1.00 93.12 181 ASP A N 1
ATOM 1389 C CA . ASP A 1 181 ? 6.832 -11.025 -12.060 1.00 93.12 181 ASP A CA 1
ATOM 1390 C C . ASP A 1 181 ? 6.091 -10.241 -13.153 1.00 93.12 181 ASP A C 1
ATOM 1392 O O . ASP A 1 181 ? 6.656 -9.962 -14.209 1.00 93.12 181 ASP A O 1
ATOM 1396 N N . ALA A 1 182 ? 4.873 -9.773 -12.864 1.00 91.81 182 ALA A N 1
ATOM 1397 C CA . ALA A 1 182 ? 4.083 -8.989 -13.810 1.00 91.81 182 ALA A CA 1
ATOM 1398 C C . ALA A 1 182 ? 4.740 -7.645 -14.186 1.00 91.81 182 ALA A C 1
ATOM 1400 O O . ALA A 1 182 ? 4.644 -7.207 -15.334 1.00 91.81 182 ALA A O 1
ATOM 1401 N N . LEU A 1 183 ? 5.411 -6.977 -13.239 1.00 91.25 183 LEU A N 1
ATOM 1402 C CA . LEU A 1 183 ? 6.172 -5.751 -13.506 1.00 91.25 183 LEU A CA 1
ATOM 1403 C C . LEU A 1 183 ? 7.393 -6.030 -14.389 1.00 91.25 183 LEU A C 1
ATOM 1405 O O . LEU A 1 183 ? 7.702 -5.237 -15.280 1.00 91.25 183 LEU A O 1
ATOM 1409 N N . TYR A 1 184 ? 8.070 -7.159 -14.176 1.00 92.50 184 TYR A N 1
ATOM 1410 C CA . TYR A 1 184 ? 9.209 -7.571 -14.993 1.00 92.50 184 TYR A CA 1
ATOM 1411 C C . TYR A 1 184 ? 8.805 -7.865 -16.444 1.00 92.50 184 TYR A C 1
ATOM 1413 O O . TYR A 1 184 ? 9.487 -7.444 -17.381 1.00 92.50 184 TYR A O 1
ATOM 1421 N N . ASP A 1 185 ? 7.667 -8.527 -16.647 1.00 90.75 185 ASP A N 1
ATOM 1422 C CA . ASP A 1 185 ? 7.136 -8.805 -17.984 1.00 90.75 185 ASP A CA 1
ATOM 1423 C C . ASP A 1 185 ? 6.771 -7.506 -18.725 1.00 90.75 185 ASP A C 1
ATOM 1425 O O . ASP A 1 185 ? 7.059 -7.344 -19.917 1.00 90.75 185 ASP A O 1
ATOM 1429 N N . GLN A 1 186 ? 6.196 -6.527 -18.015 1.00 88.94 186 GLN A N 1
ATOM 1430 C CA . GLN A 1 186 ? 5.921 -5.193 -18.565 1.00 88.94 186 GLN A CA 1
ATOM 1431 C C . GLN A 1 186 ? 7.203 -4.431 -18.913 1.00 88.94 186 GLN A C 1
ATOM 1433 O O . GLN A 1 186 ? 7.281 -3.803 -19.967 1.00 88.94 186 GLN A O 1
ATOM 1438 N N . TYR A 1 187 ? 8.220 -4.500 -18.056 1.00 90.06 187 TYR A N 1
ATOM 1439 C CA . TYR A 1 187 ? 9.541 -3.934 -18.324 1.00 90.06 187 TYR A CA 1
ATOM 1440 C C . TYR A 1 187 ? 10.177 -4.524 -19.587 1.00 90.06 187 TYR A C 1
ATOM 1442 O O . TYR A 1 187 ? 10.593 -3.778 -20.476 1.00 90.06 187 TYR A O 1
ATOM 1450 N N . SER A 1 188 ? 10.185 -5.853 -19.691 1.00 88.12 188 SER A N 1
ATOM 1451 C CA . SER A 1 188 ? 10.824 -6.580 -20.790 1.00 88.12 188 SER A CA 1
ATOM 1452 C C . SER A 1 188 ? 10.118 -6.326 -22.126 1.00 88.12 188 SER A C 1
ATOM 1454 O O . SER A 1 188 ? 10.762 -6.074 -23.142 1.00 88.12 188 SER A O 1
ATOM 1456 N N . SER A 1 189 ? 8.780 -6.328 -22.127 1.00 86.50 189 SER A N 1
ATOM 1457 C CA . SER A 1 189 ? 7.978 -6.008 -23.318 1.00 86.50 189 SER A CA 1
ATOM 1458 C C . SER A 1 189 ? 8.021 -4.523 -23.696 1.00 86.50 189 SER A C 1
ATOM 1460 O O . SER A 1 189 ? 7.916 -4.182 -24.873 1.00 86.50 189 SER A O 1
ATOM 1462 N N . GLY A 1 190 ? 8.236 -3.634 -22.724 1.00 80.81 190 GLY A N 1
ATOM 1463 C CA . GLY A 1 190 ? 8.385 -2.191 -22.907 1.00 80.81 190 GLY A CA 1
ATOM 1464 C C . GLY A 1 190 ? 9.764 -1.747 -23.401 1.00 80.81 190 GLY A C 1
ATOM 1465 O O . GLY A 1 190 ? 10.176 -0.628 -23.097 1.00 80.81 190 GLY A O 1
ATOM 1466 N N . SER A 1 191 ? 10.500 -2.604 -24.116 1.00 83.00 191 SER A N 1
ATOM 1467 C CA . SER A 1 191 ? 11.870 -2.337 -24.582 1.00 83.00 191 SER A CA 1
ATOM 1468 C C . SER A 1 191 ? 12.828 -1.960 -23.447 1.00 83.00 191 SER A C 1
ATOM 1470 O O . SER A 1 191 ? 13.669 -1.074 -23.612 1.00 83.00 191 SER A O 1
ATOM 1472 N N . ASN A 1 192 ? 12.688 -2.603 -22.283 1.00 85.62 192 ASN A N 1
ATOM 1473 C CA . ASN A 1 192 ? 13.489 -2.332 -21.087 1.00 85.62 192 ASN A CA 1
ATOM 1474 C C . ASN A 1 192 ? 13.345 -0.890 -20.570 1.00 85.62 192 ASN A C 1
ATOM 1476 O O . ASN A 1 192 ? 14.283 -0.324 -20.004 1.00 85.62 192 ASN A O 1
ATOM 1480 N N . ASN A 1 193 ? 12.172 -0.276 -20.759 1.00 86.81 193 ASN A N 1
ATOM 1481 C CA . ASN A 1 193 ? 11.858 1.039 -20.214 1.00 86.81 193 ASN A CA 1
ATOM 1482 C C . ASN A 1 193 ? 11.596 0.938 -18.695 1.00 86.81 193 ASN A C 1
ATOM 1484 O O . ASN A 1 193 ? 10.579 0.365 -18.289 1.00 86.81 193 ASN A O 1
ATOM 1488 N N . PRO A 1 194 ? 12.438 1.543 -17.831 1.00 86.06 194 PRO A N 1
ATOM 1489 C CA . PRO A 1 194 ? 12.297 1.436 -16.376 1.00 86.06 194 PRO A CA 1
ATOM 1490 C C . PRO A 1 194 ? 10.960 1.960 -15.836 1.00 86.06 194 PRO A C 1
ATOM 1492 O O . PRO A 1 194 ? 10.494 1.514 -14.790 1.00 86.06 194 PRO A O 1
ATOM 1495 N N . SER A 1 195 ? 10.301 2.875 -16.556 1.00 86.31 195 SER A N 1
ATOM 1496 C CA . SER A 1 195 ? 8.984 3.391 -16.159 1.00 86.31 195 SER A CA 1
ATOM 1497 C C . SER A 1 195 ? 7.864 2.345 -16.226 1.00 86.31 195 SER A C 1
ATOM 1499 O O . SER A 1 195 ? 6.825 2.539 -15.598 1.00 86.31 195 SER A O 1
ATOM 1501 N N . CYS A 1 196 ? 8.076 1.225 -16.929 1.00 86.50 196 CYS A N 1
ATOM 1502 C CA . CYS A 1 196 ? 7.140 0.100 -16.949 1.00 86.50 196 CYS A CA 1
ATOM 1503 C C . CYS A 1 196 ? 7.272 -0.807 -15.710 1.00 86.50 196 CYS A C 1
ATOM 1505 O O . CYS A 1 196 ? 6.376 -1.598 -15.443 1.00 86.50 196 CYS A O 1
ATOM 1507 N N . PHE A 1 197 ? 8.359 -0.681 -14.939 1.00 86.88 197 PHE A N 1
ATOM 1508 C CA . PHE A 1 197 ? 8.580 -1.425 -13.692 1.00 86.88 197 PHE A CA 1
ATOM 1509 C C . PHE A 1 197 ? 8.208 -0.613 -12.437 1.00 86.88 197 PHE A C 1
ATOM 1511 O O . PHE A 1 197 ? 8.189 -1.129 -11.322 1.00 86.88 197 PHE A O 1
ATOM 1518 N N . LEU A 1 198 ? 7.932 0.684 -12.599 1.00 83.50 198 LEU A N 1
ATOM 1519 C CA . LEU A 1 198 ? 7.668 1.602 -11.498 1.00 83.50 198 LEU A CA 1
ATOM 1520 C C . LEU A 1 198 ? 6.190 1.553 -11.089 1.00 83.50 198 LEU A C 1
ATOM 1522 O O . LEU A 1 198 ? 5.317 1.985 -11.843 1.00 83.50 198 LEU A O 1
ATOM 1526 N N . VAL A 1 199 ? 5.908 1.153 -9.846 1.00 82.94 199 VAL A N 1
ATOM 1527 C CA . VAL A 1 199 ? 4.601 1.419 -9.224 1.00 82.94 199 VAL A CA 1
ATOM 1528 C C . VAL A 1 199 ? 4.695 2.783 -8.562 1.00 82.94 199 VAL A C 1
ATOM 1530 O O . VAL A 1 199 ? 5.078 2.902 -7.405 1.00 82.94 199 VAL A O 1
ATOM 1533 N N . ASN A 1 200 ? 4.360 3.844 -9.285 1.00 81.62 200 ASN A N 1
ATOM 1534 C CA . ASN A 1 200 ? 4.509 5.210 -8.780 1.00 81.62 200 ASN A CA 1
ATOM 1535 C C . ASN A 1 200 ? 3.381 5.646 -7.821 1.00 81.62 200 ASN A C 1
ATOM 1537 O O . ASN A 1 200 ? 3.255 6.830 -7.534 1.00 81.62 200 ASN A O 1
ATOM 1541 N N . GLY A 1 20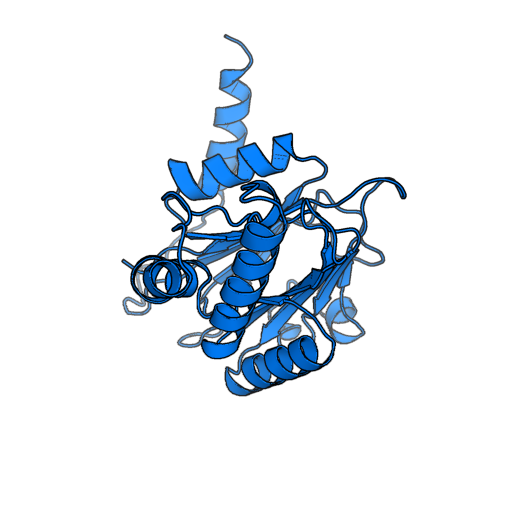1 ? 2.510 4.737 -7.371 1.00 84.75 201 GLY A N 1
ATOM 1542 C CA . GLY A 1 201 ? 1.390 5.057 -6.478 1.00 84.75 201 GLY A CA 1
ATOM 1543 C C . GLY A 1 201 ? 0.328 5.993 -7.069 1.00 84.75 201 GLY A C 1
ATOM 1544 O O . GLY A 1 201 ? -0.508 6.495 -6.324 1.00 84.75 201 GLY A O 1
ATOM 1545 N N . THR A 1 202 ? 0.346 6.247 -8.381 1.00 91.44 202 THR A N 1
ATOM 1546 C CA . THR A 1 202 ? -0.643 7.099 -9.057 1.00 91.44 202 THR A CA 1
ATOM 1547 C C . THR A 1 202 ? -1.945 6.331 -9.246 1.00 91.44 202 THR A C 1
ATOM 1549 O O . THR A 1 202 ? -1.968 5.317 -9.947 1.00 91.44 202 THR A O 1
ATOM 1552 N N . THR A 1 203 ? -3.034 6.824 -8.659 1.00 93.00 203 THR A N 1
ATOM 1553 C CA . THR A 1 203 ? -4.331 6.140 -8.642 1.00 93.00 203 THR A CA 1
ATOM 1554 C C . THR A 1 203 ? -5.506 7.103 -8.795 1.00 93.00 203 THR A C 1
ATOM 1556 O O . THR A 1 203 ? -5.443 8.247 -8.349 1.00 93.00 203 THR A O 1
ATOM 1559 N N . LYS A 1 204 ? -6.586 6.675 -9.458 1.00 93.38 204 LYS A N 1
ATOM 1560 C CA . LYS A 1 204 ? -7.783 7.522 -9.652 1.00 93.38 204 LYS A CA 1
ATOM 1561 C C . LYS A 1 204 ? -8.749 7.474 -8.472 1.00 93.38 204 LYS A C 1
ATOM 1563 O O . LYS A 1 204 ? -9.506 8.418 -8.265 1.00 93.38 204 LYS A O 1
ATOM 1568 N N . LYS A 1 205 ? -8.744 6.372 -7.728 1.00 94.94 205 LYS A N 1
ATOM 1569 C CA . LYS A 1 205 ? -9.628 6.131 -6.590 1.00 94.94 205 LYS A CA 1
ATOM 1570 C C . LYS A 1 205 ? -8.881 5.316 -5.549 1.00 94.94 205 LYS A C 1
ATOM 1572 O O . LYS A 1 205 ? -8.139 4.401 -5.900 1.00 94.94 205 LYS A O 1
ATOM 1577 N N . ILE A 1 206 ? -9.091 5.636 -4.281 1.00 96.00 206 ILE A N 1
ATOM 1578 C CA . ILE A 1 206 ? -8.597 4.828 -3.170 1.00 96.00 206 ILE A CA 1
ATOM 1579 C C . ILE A 1 206 ? -9.787 4.441 -2.314 1.00 96.00 206 ILE A C 1
ATOM 1581 O O . ILE A 1 206 ? -10.543 5.302 -1.876 1.00 96.00 206 ILE A O 1
ATOM 1585 N N . THR A 1 207 ? -9.948 3.149 -2.084 1.00 96.88 207 THR A N 1
ATOM 1586 C CA . THR A 1 207 ? -10.944 2.603 -1.169 1.00 96.88 207 THR A CA 1
ATOM 1587 C C . THR A 1 207 ? -10.199 2.047 0.031 1.00 96.88 207 THR A C 1
ATOM 1589 O O . THR A 1 207 ? -9.294 1.231 -0.134 1.00 96.88 207 THR A O 1
ATOM 1592 N N . VAL A 1 208 ? -10.546 2.518 1.224 1.00 96.50 208 VAL A N 1
ATOM 1593 C CA . VAL A 1 208 ? -9.944 2.068 2.477 1.00 96.50 208 VAL A CA 1
ATOM 1594 C C . VAL A 1 208 ? -11.010 1.381 3.318 1.00 96.50 208 VAL A C 1
ATOM 1596 O O . VAL A 1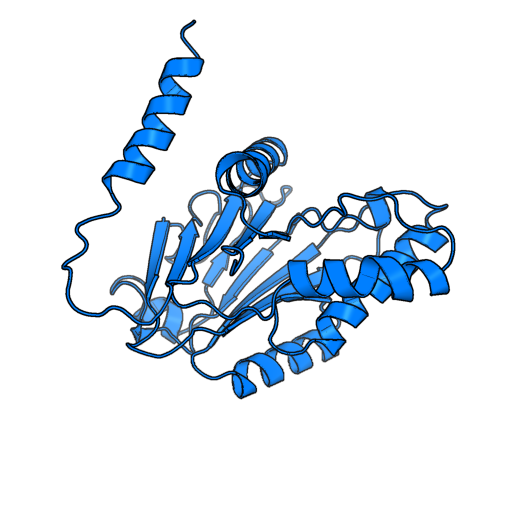 208 ? -11.954 2.029 3.777 1.00 96.50 208 VAL A O 1
ATOM 1599 N N . ASP A 1 209 ? -10.871 0.074 3.500 1.00 96.56 209 ASP A N 1
ATOM 1600 C CA . ASP A 1 209 ? -11.783 -0.738 4.291 1.00 96.56 209 ASP A CA 1
ATOM 1601 C C . ASP A 1 209 ? -11.251 -0.916 5.717 1.00 96.56 209 ASP A C 1
ATOM 1603 O O . ASP A 1 209 ? -10.246 -1.584 5.979 1.00 96.56 209 ASP A O 1
ATOM 1607 N N . PHE A 1 210 ? -11.958 -0.290 6.654 1.00 95.94 210 PHE A N 1
ATOM 1608 C CA . PHE A 1 210 ? -11.689 -0.386 8.080 1.00 95.94 210 PHE A CA 1
ATOM 1609 C C . PHE A 1 210 ? -12.745 -1.212 8.823 1.00 95.94 210 PHE A C 1
ATOM 1611 O O . PHE A 1 210 ? -12.729 -1.230 10.052 1.00 95.94 210 PHE A O 1
ATOM 1618 N N . GLN A 1 211 ? -13.664 -1.898 8.134 1.00 95.25 211 GLN A N 1
ATOM 1619 C CA . GLN A 1 211 ? -14.768 -2.623 8.772 1.00 95.25 211 GLN A CA 1
ATOM 1620 C C . GLN A 1 211 ? -14.287 -3.687 9.762 1.00 95.25 211 GLN A C 1
ATOM 1622 O O . GLN A 1 211 ? -14.948 -3.922 10.766 1.00 95.25 211 GLN A O 1
ATOM 1627 N N . ASN A 1 212 ? -13.118 -4.290 9.542 1.00 95.50 212 ASN A N 1
ATOM 1628 C CA . ASN A 1 212 ? -12.562 -5.294 10.458 1.00 95.50 212 ASN A CA 1
ATOM 1629 C C . ASN A 1 212 ? -11.889 -4.689 11.699 1.00 95.50 212 ASN A C 1
ATOM 1631 O O . ASN A 1 212 ? -11.612 -5.408 12.655 1.00 95.50 212 ASN A O 1
ATOM 1635 N N . ILE A 1 213 ? -11.626 -3.379 11.698 1.00 96.00 213 ILE A N 1
ATOM 1636 C CA . ILE A 1 213 ? -10.924 -2.678 12.781 1.00 96.00 213 ILE A CA 1
ATOM 1637 C C . ILE A 1 213 ? -11.650 -1.408 13.238 1.00 96.00 213 ILE A C 1
ATOM 1639 O O . ILE A 1 213 ? -11.053 -0.552 13.889 1.00 96.00 213 ILE A O 1
ATOM 1643 N N . TYR A 1 214 ? -12.933 -1.251 12.897 1.00 95.94 214 TYR A N 1
ATOM 1644 C CA . TYR A 1 214 ? -13.650 0.017 13.068 1.00 95.94 214 TYR A CA 1
ATOM 1645 C C . TYR A 1 214 ? -13.682 0.490 14.526 1.00 95.94 214 TYR A C 1
ATOM 1647 O O . TYR A 1 214 ? -13.705 1.690 14.774 1.00 95.94 214 TYR A O 1
ATOM 1655 N N . THR A 1 215 ? -13.650 -0.433 15.491 1.00 96.75 215 THR A N 1
ATOM 1656 C CA . THR A 1 215 ? -13.616 -0.141 16.932 1.00 96.75 215 THR A CA 1
ATOM 1657 C C . THR A 1 215 ? -12.309 0.506 17.386 1.00 96.75 215 THR A C 1
ATOM 1659 O O . THR A 1 215 ? -12.298 1.186 18.409 1.00 96.75 215 THR A O 1
ATOM 1662 N N . LEU A 1 216 ? -11.225 0.328 16.625 1.00 96.75 216 LEU A N 1
ATOM 1663 C CA . LEU A 1 216 ? -9.906 0.901 16.899 1.00 96.75 216 LEU A CA 1
ATOM 1664 C C . LEU A 1 216 ? -9.736 2.299 16.291 1.00 96.75 216 LEU A C 1
ATOM 1666 O O . LEU A 1 216 ? -8.761 2.992 16.575 1.00 96.75 216 LEU A O 1
ATOM 1670 N N . LEU A 1 217 ? -10.671 2.732 15.440 1.00 95.94 217 LEU A N 1
ATOM 1671 C CA . LEU A 1 217 ? -10.631 4.064 14.853 1.00 95.94 217 LEU A CA 1
ATOM 1672 C C . LEU A 1 217 ? -11.009 5.141 15.883 1.00 95.94 217 LEU A C 1
ATOM 1674 O O . LEU A 1 217 ? -11.765 4.872 16.822 1.00 95.94 217 LEU A O 1
ATOM 1678 N N . PRO A 1 218 ? -10.594 6.403 15.664 1.00 95.00 218 PRO A N 1
ATOM 1679 C CA . PRO A 1 218 ? -11.156 7.542 16.382 1.00 95.00 218 PRO A CA 1
ATOM 1680 C C . PRO A 1 218 ? -12.689 7.549 16.325 1.00 95.00 218 PRO A C 1
ATOM 1682 O O . PRO A 1 218 ? -13.263 7.244 15.278 1.00 95.00 218 PRO A O 1
ATOM 1685 N N . SER A 1 219 ? -13.354 7.946 17.415 1.00 94.25 219 SER A N 1
ATOM 1686 C CA . SER A 1 219 ? -14.819 7.862 17.581 1.00 94.25 219 SER A CA 1
ATOM 1687 C C . SER A 1 219 ? -15.604 8.435 16.394 1.00 94.25 219 SER A C 1
ATOM 1689 O O . SER A 1 219 ? -16.549 7.818 15.907 1.00 94.25 219 SER A O 1
ATOM 1691 N N . GLN A 1 220 ? -15.152 9.564 15.847 1.00 92.31 220 GLN A N 1
ATOM 1692 C CA . GLN A 1 220 ? -15.750 10.233 14.690 1.00 92.31 220 GLN A CA 1
ATOM 1693 C C . GLN A 1 220 ? -15.632 9.474 13.354 1.00 92.31 220 GLN A C 1
ATOM 1695 O O . GLN A 1 220 ? -16.164 9.937 12.348 1.00 92.31 220 GLN A O 1
ATOM 1700 N N . LEU A 1 221 ? -14.873 8.378 13.299 1.00 93.88 221 LEU A N 1
ATOM 1701 C CA . LEU A 1 221 ? -14.696 7.524 12.120 1.00 93.88 221 LEU A CA 1
ATOM 1702 C C . LEU A 1 221 ? -15.305 6.130 12.297 1.00 93.88 221 LEU A C 1
ATOM 1704 O O . LEU A 1 221 ? -15.536 5.468 11.290 1.00 93.88 221 LEU A O 1
ATOM 1708 N N . GLN A 1 222 ? -15.606 5.700 13.527 1.00 95.44 222 GLN A N 1
ATOM 1709 C CA . GLN A 1 222 ? -16.070 4.335 13.803 1.00 95.44 222 GLN A CA 1
ATOM 1710 C C . GLN A 1 222 ? -17.384 4.010 13.086 1.00 95.44 222 GLN A C 1
ATOM 1712 O O . GLN A 1 222 ? -17.460 3.017 12.370 1.00 95.44 222 GLN A O 1
ATOM 1717 N N . GLN A 1 223 ? -18.409 4.857 13.243 1.00 94.31 223 GLN A N 1
ATOM 1718 C CA . GLN A 1 223 ? -19.716 4.620 12.622 1.00 94.31 223 GLN A CA 1
ATOM 1719 C C . GLN A 1 223 ? -19.644 4.658 11.082 1.00 94.31 223 GLN A C 1
ATOM 1721 O O . GLN A 1 223 ? -20.077 3.687 10.464 1.00 94.31 223 GLN A O 1
ATOM 1726 N N . PRO A 1 224 ? -19.034 5.684 10.447 1.00 93.06 224 PRO A N 1
ATOM 1727 C CA . PRO A 1 224 ? -18.844 5.694 8.997 1.00 93.06 224 PRO A CA 1
ATOM 1728 C C . PRO A 1 224 ? -18.102 4.460 8.468 1.00 93.06 224 PRO A C 1
ATOM 1730 O O . PRO A 1 224 ? -18.542 3.853 7.496 1.00 93.06 224 PRO A O 1
ATOM 1733 N N . ALA A 1 225 ? -17.005 4.068 9.123 1.00 93.88 225 ALA A N 1
ATOM 1734 C CA . ALA A 1 225 ? -16.198 2.920 8.720 1.00 93.88 225 ALA A CA 1
ATOM 1735 C C . ALA A 1 225 ? -16.911 1.580 8.911 1.00 93.88 225 ALA A C 1
ATOM 1737 O O . ALA A 1 225 ? -16.643 0.641 8.172 1.00 93.88 225 ALA A O 1
ATOM 1738 N N . ARG A 1 226 ? -17.809 1.476 9.897 1.00 94.94 226 ARG A N 1
ATOM 1739 C CA . ARG A 1 226 ? -18.626 0.280 10.122 1.00 94.94 226 ARG A CA 1
ATOM 1740 C C . ARG A 1 226 ? -19.623 0.063 8.986 1.00 94.94 226 ARG A C 1
ATOM 1742 O O . ARG A 1 226 ? -19.858 -1.072 8.584 1.00 94.94 226 ARG A O 1
ATOM 1749 N N . GLU A 1 227 ? -20.219 1.139 8.483 1.00 93.88 227 GLU A N 1
ATOM 1750 C CA . GLU A 1 227 ? -21.271 1.077 7.465 1.00 93.88 227 GLU A CA 1
ATOM 1751 C C . GLU A 1 227 ? -20.732 0.718 6.081 1.00 93.88 227 GLU A C 1
ATOM 1753 O O . GLU A 1 227 ? -21.361 -0.062 5.364 1.00 93.88 227 GLU A O 1
ATOM 1758 N N . LYS A 1 228 ? -19.587 1.289 5.695 1.00 95.00 228 LYS A N 1
ATOM 1759 C CA . LYS A 1 228 ? -18.981 1.065 4.381 1.00 95.00 228 LYS A CA 1
ATOM 1760 C C . LYS A 1 228 ? -17.498 1.458 4.350 1.00 95.00 228 LYS A C 1
ATOM 1762 O O . LYS A 1 228 ? -17.068 2.272 5.170 1.00 95.00 228 LYS A O 1
ATOM 1767 N N . PRO A 1 229 ? -16.737 0.974 3.353 1.00 95.69 229 PRO A N 1
ATOM 1768 C CA . PRO A 1 229 ? -15.390 1.466 3.092 1.00 95.69 229 PRO A CA 1
ATOM 1769 C C . PRO A 1 229 ? -15.350 2.981 2.849 1.00 95.69 229 PRO A C 1
ATOM 1771 O O . PRO A 1 229 ? -16.266 3.565 2.258 1.00 95.69 229 PRO A O 1
ATOM 1774 N N . LEU A 1 230 ? -14.259 3.617 3.273 1.00 95.25 230 LEU A N 1
ATOM 1775 C CA . LEU A 1 230 ? -14.006 5.032 3.020 1.00 95.25 230 LEU A CA 1
ATOM 1776 C C . LEU A 1 230 ? -13.425 5.201 1.616 1.00 95.25 230 LEU A C 1
ATOM 1778 O O . LEU A 1 230 ? -12.413 4.589 1.281 1.00 95.25 230 LEU A O 1
ATOM 1782 N N . VAL A 1 231 ? -14.043 6.051 0.801 1.00 96.19 231 VAL A N 1
ATOM 1783 C CA . VAL A 1 231 ? -13.618 6.282 -0.586 1.00 96.19 231 VAL A CA 1
ATOM 1784 C C . VAL A 1 231 ? -12.997 7.666 -0.722 1.00 96.19 231 VAL A C 1
ATOM 1786 O O . VAL A 1 231 ? -13.561 8.666 -0.273 1.00 96.19 231 VAL A O 1
ATOM 1789 N N . PHE A 1 232 ? -11.838 7.712 -1.371 1.00 95.69 232 PHE A N 1
ATOM 1790 C CA . PHE A 1 232 ? -11.051 8.909 -1.620 1.00 95.69 232 PHE A CA 1
ATOM 1791 C C . PHE A 1 232 ? -10.827 9.101 -3.117 1.00 95.69 232 PHE A C 1
ATOM 1793 O O . PHE A 1 232 ? -10.445 8.179 -3.843 1.00 95.69 232 PHE A O 1
ATOM 1800 N N . LEU A 1 233 ? -11.037 10.335 -3.553 1.00 95.38 233 LEU A N 1
ATOM 1801 C CA . LEU A 1 233 ? -10.918 10.799 -4.925 1.00 95.38 233 LEU A CA 1
ATOM 1802 C C . LEU A 1 233 ? -9.963 12.001 -4.986 1.00 95.38 233 LEU A C 1
ATOM 1804 O O . LEU A 1 233 ? -9.781 12.709 -3.984 1.00 95.38 233 LEU A O 1
ATOM 1808 N N . PRO A 1 234 ? -9.352 12.269 -6.150 1.00 93.31 234 PRO A N 1
ATOM 1809 C CA . PRO A 1 234 ? -8.668 13.533 -6.380 1.00 93.31 234 PRO A CA 1
ATOM 1810 C C . PRO A 1 234 ? -9.645 14.705 -6.209 1.00 93.31 234 PRO A C 1
ATOM 1812 O O . PRO A 1 234 ? -10.857 14.574 -6.402 1.00 93.31 234 PRO A O 1
ATOM 1815 N N . LYS A 1 235 ? -9.122 15.875 -5.828 1.00 89.06 235 LYS A N 1
ATOM 1816 C CA . LYS A 1 235 ? -9.948 17.085 -5.668 1.00 89.06 235 LYS A CA 1
ATOM 1817 C C . LYS A 1 235 ? -10.539 17.548 -7.001 1.00 89.06 235 LYS A C 1
ATOM 1819 O O . LYS A 1 235 ? -11.658 18.054 -7.008 1.00 89.06 235 LYS A O 1
ATOM 1824 N N . ASN A 1 236 ? -9.820 17.309 -8.098 1.00 88.44 236 ASN A N 1
ATOM 1825 C CA . ASN A 1 236 ? -10.264 17.567 -9.462 1.00 88.44 236 ASN A CA 1
ATOM 1826 C C . ASN A 1 236 ? -10.456 16.239 -10.219 1.00 88.44 236 ASN A C 1
ATOM 1828 O O . ASN A 1 236 ? -9.611 15.352 -10.149 1.00 88.44 236 ASN A O 1
ATOM 1832 N N . GLU A 1 237 ? -11.544 16.106 -10.983 1.00 78.69 237 GLU A N 1
ATOM 1833 C CA . GLU A 1 237 ? -11.962 14.831 -11.604 1.00 78.69 237 GLU A CA 1
ATOM 1834 C C . GLU A 1 237 ? -10.989 14.281 -12.663 1.00 78.69 237 GLU A C 1
ATOM 1836 O O . GLU A 1 237 ? -10.971 13.080 -12.924 1.00 78.69 237 GLU A O 1
ATOM 1841 N N . ASN A 1 238 ? -10.150 15.142 -13.245 1.00 80.62 238 ASN A N 1
ATOM 1842 C CA . ASN A 1 238 ? -9.153 14.767 -14.255 1.00 80.62 238 ASN A CA 1
ATOM 1843 C C . ASN A 1 238 ? -7.748 14.530 -13.674 1.00 80.62 238 ASN A C 1
ATOM 1845 O O . ASN A 1 238 ? -6.790 14.353 -14.429 1.00 80.62 238 ASN A O 1
ATOM 1849 N N . GLU A 1 239 ? -7.607 14.552 -12.350 1.00 89.88 239 GLU A N 1
ATOM 1850 C CA . GLU A 1 239 ? -6.333 14.352 -11.661 1.00 89.88 239 GLU A CA 1
ATOM 1851 C C . GLU A 1 239 ? -6.209 12.936 -11.082 1.00 89.88 239 GLU A C 1
ATOM 1853 O O . GLU A 1 239 ? -7.080 12.081 -11.238 1.00 89.88 239 GLU A O 1
ATOM 1858 N N . PHE A 1 240 ? -5.078 12.675 -10.436 1.00 92.12 240 PHE A N 1
ATOM 1859 C CA . PHE A 1 240 ? -4.796 11.434 -9.730 1.00 92.12 240 PHE A CA 1
ATOM 1860 C C . PHE A 1 240 ? -4.449 11.751 -8.278 1.00 92.12 240 PHE A C 1
ATOM 1862 O O . PHE A 1 240 ? -3.962 12.837 -7.969 1.00 92.12 240 PHE A O 1
ATOM 1869 N N . LEU A 1 241 ? -4.665 10.780 -7.400 1.00 94.50 241 LEU A N 1
ATOM 1870 C CA . LEU A 1 241 ? -4.043 10.741 -6.087 1.00 94.50 241 LEU A CA 1
ATOM 1871 C C . LEU A 1 241 ? -2.716 9.994 -6.176 1.00 94.50 241 LEU A C 1
ATOM 1873 O O . LEU A 1 241 ? -2.546 9.090 -6.995 1.00 94.50 241 LEU A O 1
ATOM 1877 N N . TYR A 1 242 ? -1.798 10.357 -5.291 1.00 94.25 242 TYR A N 1
ATOM 1878 C CA . TYR A 1 242 ? -0.480 9.749 -5.203 1.00 94.25 242 TYR A CA 1
ATOM 187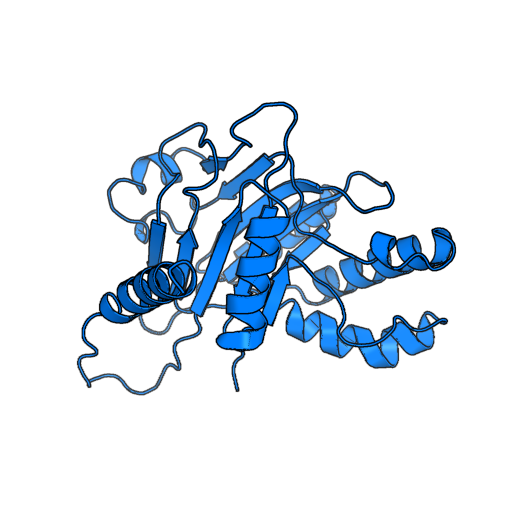9 C C . TYR A 1 242 ? -0.315 9.169 -3.805 1.00 94.25 242 TYR A C 1
ATOM 1881 O O . TYR A 1 242 ? -0.285 9.914 -2.826 1.00 94.25 242 TYR A O 1
ATOM 1889 N N . VAL A 1 243 ? -0.256 7.843 -3.695 1.00 94.12 243 VAL A N 1
ATOM 1890 C CA . VAL A 1 243 ? -0.122 7.166 -2.400 1.00 94.12 243 VAL A CA 1
ATOM 1891 C C . VAL A 1 243 ? 1.343 6.915 -2.064 1.00 94.12 243 VAL A C 1
ATOM 1893 O O . VAL A 1 243 ? 2.133 6.528 -2.928 1.00 94.12 243 VAL A O 1
ATOM 1896 N N . VAL A 1 244 ? 1.690 7.115 -0.794 1.00 94.38 244 VAL A N 1
ATOM 1897 C CA . VAL A 1 244 ? 2.882 6.532 -0.183 1.00 94.38 244 VAL A CA 1
ATOM 1898 C C . VAL A 1 244 ? 2.453 5.559 0.907 1.00 94.38 244 VAL A C 1
ATOM 1900 O O . VAL A 1 244 ? 1.686 5.926 1.794 1.00 94.38 244 VAL A O 1
ATOM 1903 N N . ASN A 1 245 ? 2.949 4.328 0.850 1.00 93.25 245 ASN A N 1
ATOM 1904 C CA . ASN A 1 245 ? 2.854 3.340 1.911 1.00 93.25 245 ASN A CA 1
ATOM 1905 C C . ASN A 1 245 ? 4.272 3.019 2.390 1.00 93.25 245 ASN A C 1
ATOM 1907 O O . ASN A 1 245 ? 5.080 2.472 1.636 1.00 93.25 245 ASN A O 1
ATOM 1911 N N . ALA A 1 246 ? 4.564 3.410 3.627 1.00 92.06 246 ALA A N 1
ATOM 1912 C CA . ALA A 1 246 ? 5.863 3.252 4.261 1.00 92.06 246 ALA A CA 1
ATOM 1913 C C . ALA A 1 246 ? 5.740 2.389 5.519 1.00 92.06 246 ALA A C 1
ATOM 1915 O O . ALA A 1 246 ? 4.700 2.382 6.191 1.00 92.06 246 ALA A O 1
ATOM 1916 N N . ARG A 1 247 ? 6.796 1.652 5.841 1.00 89.69 247 ARG A N 1
ATOM 1917 C CA . ARG A 1 247 ? 6.856 0.752 6.990 1.00 89.69 247 ARG A CA 1
ATOM 1918 C C . ARG A 1 247 ? 8.207 0.892 7.667 1.00 89.69 247 ARG A C 1
ATOM 1920 O O . ARG A 1 247 ? 9.241 0.925 7.003 1.00 89.69 247 ARG A O 1
ATOM 1927 N N . GLU A 1 248 ? 8.188 0.969 8.986 1.00 88.19 248 GLU A N 1
ATOM 1928 C CA . GLU A 1 248 ? 9.403 0.899 9.776 1.00 88.19 248 GLU A CA 1
ATOM 1929 C C . GLU A 1 248 ? 10.088 -0.447 9.528 1.00 88.19 248 GLU A C 1
ATOM 1931 O O . GLU A 1 248 ? 9.482 -1.514 9.661 1.00 88.19 248 GLU A O 1
ATOM 1936 N N . SER A 1 249 ? 11.350 -0.391 9.110 1.00 67.62 249 SER A N 1
ATOM 1937 C CA . SER A 1 249 ? 12.142 -1.592 8.888 1.00 67.62 249 SER A CA 1
ATOM 1938 C C . SER A 1 249 ? 12.441 -2.226 10.242 1.00 67.62 249 SER A C 1
ATOM 1940 O O . SER A 1 249 ? 13.076 -1.603 11.093 1.00 67.62 249 SER A O 1
ATOM 1942 N N . VAL A 1 250 ? 12.007 -3.470 10.450 1.00 55.91 250 VAL A N 1
ATOM 1943 C CA . VAL A 1 250 ? 12.403 -4.230 11.639 1.00 55.91 250 VAL A CA 1
ATOM 1944 C C . VAL A 1 250 ? 13.890 -4.554 11.485 1.00 55.91 250 VAL A C 1
ATOM 1946 O O . VAL A 1 250 ? 14.260 -5.428 10.698 1.00 55.91 250 VAL A O 1
ATOM 1949 N N . SER A 1 251 ? 14.735 -3.762 12.147 1.00 40.91 251 SER A N 1
ATOM 1950 C CA . SER A 1 251 ? 16.176 -4.015 12.269 1.00 40.91 251 SER A CA 1
ATOM 1951 C C . SER A 1 251 ? 16.465 -5.186 13.197 1.00 40.91 251 SER A C 1
ATOM 1953 O O . SER A 1 251 ? 15.794 -5.300 14.261 1.00 40.91 251 SER A O 1
#

Foldseek 3Di:
DPPVVVVVVVVVVVVVPPDDDDPDDPDDPFKEKEKAKAQDLVVLVVVCCCQCVVVVWQWLPQDDDPDAQDPDPVCNVVPPLVVLLVSLEAQKGQKYWYQQLQWDWPDPDNHTDMFGQPVPFIKHKWWWFQWPPDPLTAGAEIEIEIARDQVVQVVVLVVVVVVRIQTSHHNDSVSNSVNQVVLVVQCNVVVNDSSSNTRNQWYAKYWYACCNPLVRTDPVRSVVNVVGTIMTGRPDNPGTMGMIITIHDPD

Radius of gyration: 18.1 Å; chains: 1; bounding box: 41×48×56 Å